Protein AF-A0AAF3F5H0-F1 (afdb_monomer_lite)

InterPro domains:
  IPR039524 GPI ethanolamine phosphate transferase 3 [PTHR23071] (5-249)
  IPR045687 GPI ethanolamine phosphate transferase 2, C-terminal [PF19316] (47-233)

Sequence (257 aa):
MTFKSINRAETASATRLTQAFVSLELFAVYFNWALDLTQHNDDNVKFALLVTSWVVYGIFGLVLLINIFTKASATNETSALGLNLNILHSLIPVLLLLLGDGMAPGVAIFTFLTLRLPTVVHHELLQAADTLLLALGFYFLGHSPTLTAIPWTAAFVGISGAWGWRILPALLILSHLYASTLLVCARLLIQQPVNTSLLIATVAVRALASSAACAILRRHLMVWKIFAPRFIFESIGFLVLLGVVSIFSFLRRRFIV

pLDDT: mean 73.85, std 12.74, range [41.81, 94.06]

Secondary structure (DSSP, 8-state):
--THHHHHHHHHHHHHHHHHHHHHHHHHHHHHHHHHTT-SS-HHHHHHHHHHHHHHHHHHHHHHHHHHHHHHT--SHHHHHHHHHHHHHTTHHHHHHHH-GGGHHHHHHHHHHHHHHHHHS-TTTHHHHHHHHHHHHHHHTT--S-GGGS--S---TT--S--S-THHHHHHHHHHHTHHHHHHHHHHHHS----HHHHHHHHHHHHHHHHHHHHHGGGSTTIIIIIHHHHHHHHHHHHHHHHHHHHHHHHHHHHT-

Radius of gyration: 20.58 Å; chains: 1; bounding box: 54×50×66 Å

Organism: NCBI:txid2138241

Structure (mmCIF, N/CA/C/O backbone):
data_AF-A0AAF3F5H0-F1
#
_entry.id   AF-A0AAF3F5H0-F1
#
loop_
_atom_site.group_PDB
_atom_site.id
_atom_site.type_symbol
_atom_site.label_atom_id
_atom_site.label_alt_id
_atom_site.label_comp_id
_atom_site.label_asym_id
_atom_site.label_entity_id
_atom_site.label_seq_id
_atom_site.pdbx_PDB_ins_code
_atom_site.Cartn_x
_atom_site.Cartn_y
_atom_site.Cartn_z
_atom_site.occupancy
_atom_site.B_iso_or_equiv
_atom_site.auth_seq_id
_atom_site.auth_comp_id
_atom_site.auth_asym_id
_atom_site.auth_atom_id
_atom_site.pdbx_PDB_model_num
ATOM 1 N N . MET A 1 1 ? -28.126 4.612 35.920 1.00 51.56 1 MET A N 1
ATOM 2 C CA . MET A 1 1 ? -27.351 4.934 34.701 1.00 51.56 1 MET A CA 1
ATOM 3 C C . MET A 1 1 ? -25.902 4.620 34.998 1.00 51.56 1 MET A C 1
ATOM 5 O O . MET A 1 1 ? -25.218 5.369 35.672 1.00 51.56 1 MET A O 1
ATOM 9 N N . THR A 1 2 ? -25.527 3.395 34.682 1.00 46.28 2 THR A N 1
ATOM 10 C CA . THR A 1 2 ? -24.472 2.632 35.346 1.00 46.28 2 THR A CA 1
ATOM 11 C C . THR A 1 2 ? -23.283 2.541 34.402 1.00 46.28 2 THR A C 1
ATOM 13 O O . THR A 1 2 ? -23.488 2.099 33.279 1.00 46.28 2 THR A O 1
ATOM 16 N N . PHE A 1 3 ? -22.099 2.987 34.849 1.00 41.81 3 PHE A N 1
ATOM 17 C CA . PHE A 1 3 ? -20.712 2.812 34.347 1.00 41.81 3 PHE A CA 1
ATOM 18 C C . PHE A 1 3 ? -20.493 2.529 32.839 1.00 41.81 3 PHE A C 1
ATOM 20 O O . PHE A 1 3 ? -19.787 3.254 32.146 1.00 41.81 3 PHE A O 1
ATOM 27 N N . LYS A 1 4 ? -21.171 1.521 32.292 1.00 47.62 4 LYS A N 1
ATOM 28 C CA . LYS A 1 4 ? -21.311 1.207 30.866 1.00 47.62 4 LYS A CA 1
ATOM 29 C C . LYS A 1 4 ? -21.782 2.394 30.005 1.00 47.62 4 LYS A C 1
ATOM 31 O O . LYS A 1 4 ? -21.364 2.490 28.857 1.00 47.62 4 LYS A O 1
ATOM 36 N N . SER A 1 5 ? -22.624 3.301 30.522 1.00 49.94 5 SER A N 1
ATOM 37 C CA . SER A 1 5 ? -23.033 4.512 29.780 1.00 49.94 5 SER A CA 1
ATOM 38 C C . SER A 1 5 ? -21.946 5.591 29.734 1.00 49.94 5 SER A C 1
ATOM 40 O O . SER A 1 5 ? -21.866 6.315 28.746 1.00 49.94 5 SER A O 1
ATOM 42 N N . ILE A 1 6 ? -21.102 5.668 30.767 1.00 51.66 6 ILE A N 1
ATOM 43 C CA . ILE A 1 6 ? -19.998 6.634 30.880 1.00 51.66 6 ILE A CA 1
ATOM 44 C C . ILE A 1 6 ? -18.867 6.225 29.926 1.00 51.66 6 ILE A C 1
ATOM 46 O O . ILE A 1 6 ? -18.498 7.009 29.055 1.00 51.66 6 ILE A O 1
ATOM 50 N N . ASN A 1 7 ? -18.468 4.947 29.939 1.00 56.66 7 ASN A N 1
ATOM 51 C CA . ASN A 1 7 ? -17.477 4.407 28.994 1.00 56.66 7 ASN A CA 1
ATOM 52 C C . ASN A 1 7 ? -17.915 4.538 27.522 1.00 56.66 7 ASN A C 1
ATOM 54 O O . ASN A 1 7 ? -17.086 4.678 26.621 1.00 56.66 7 ASN A O 1
ATOM 58 N N . ARG A 1 8 ? -19.227 4.501 27.244 1.00 55.78 8 ARG A N 1
ATOM 59 C CA . ARG A 1 8 ? -19.769 4.671 25.884 1.00 55.78 8 ARG A CA 1
ATOM 60 C C . ARG A 1 8 ? -19.705 6.125 25.407 1.00 55.78 8 ARG A C 1
ATOM 62 O O . ARG A 1 8 ? -19.495 6.364 24.222 1.00 55.78 8 ARG A O 1
ATOM 69 N N . ALA A 1 9 ? -19.890 7.082 26.314 1.00 60.06 9 ALA A N 1
ATOM 70 C CA . ALA A 1 9 ? -19.763 8.503 26.011 1.00 60.06 9 ALA A CA 1
ATOM 71 C C . ALA A 1 9 ? -18.293 8.902 25.797 1.00 60.06 9 ALA A C 1
ATOM 73 O O . ALA A 1 9 ? -18.003 9.626 24.848 1.00 60.06 9 ALA A O 1
ATOM 74 N N . GLU A 1 10 ? -17.373 8.364 26.604 1.00 60.53 10 GLU A N 1
ATOM 75 C CA . GLU A 1 10 ? -15.925 8.595 26.476 1.00 60.53 10 GLU A CA 1
ATOM 76 C C . GLU A 1 10 ? -15.333 7.989 25.197 1.00 60.53 10 GLU A C 1
ATOM 78 O O . GLU A 1 10 ? -14.541 8.620 24.503 1.00 60.53 10 GLU A O 1
ATOM 83 N N . THR A 1 11 ? -15.763 6.787 24.810 1.00 57.91 11 THR A N 1
ATOM 84 C CA . THR A 1 11 ? -15.337 6.189 23.530 1.00 57.91 11 THR A CA 1
ATOM 85 C C . THR A 1 11 ? -15.895 6.948 22.324 1.00 57.91 11 THR A C 1
ATOM 87 O O . THR A 1 11 ? -15.203 7.112 21.315 1.00 57.91 11 THR A O 1
ATOM 90 N N . ALA A 1 12 ? -17.124 7.465 22.415 1.00 60.53 12 ALA A N 1
ATOM 91 C CA . ALA A 1 12 ? -17.719 8.289 21.366 1.00 60.53 12 ALA A CA 1
ATOM 92 C C . ALA A 1 12 ? -17.046 9.668 21.246 1.00 60.53 12 ALA A C 1
ATOM 94 O O . ALA A 1 12 ? -16.836 10.142 20.127 1.00 60.53 12 ALA A O 1
ATOM 95 N N . SER A 1 13 ? -16.680 10.305 22.363 1.00 63.78 13 SER A N 1
ATOM 96 C CA . SER A 1 13 ? -15.947 11.576 22.355 1.00 63.78 13 SER A CA 1
ATOM 97 C C . SER A 1 13 ? -14.518 11.401 21.840 1.00 63.78 13 SER A C 1
ATOM 99 O O . SER A 1 13 ? -14.097 12.187 20.994 1.00 63.78 13 SER A O 1
ATOM 101 N N . ALA A 1 14 ? -13.821 10.331 22.239 1.00 59.16 14 ALA A N 1
ATOM 102 C CA . ALA A 1 14 ? -12.504 9.982 21.710 1.00 59.16 14 ALA A CA 1
ATOM 103 C C . ALA A 1 14 ? -12.551 9.764 20.191 1.00 59.16 14 ALA A C 1
ATOM 105 O O . ALA A 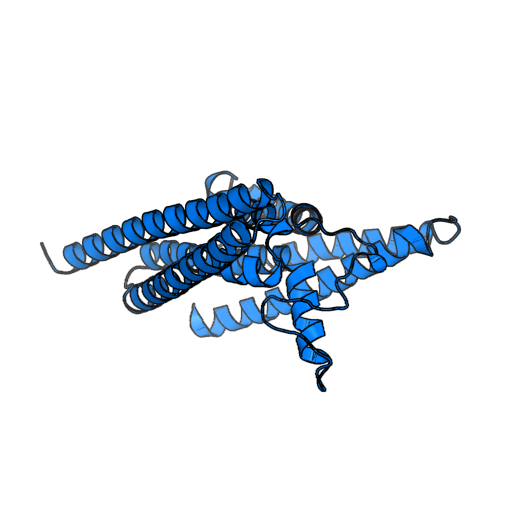1 14 ? -11.754 10.344 19.465 1.00 59.16 14 ALA A O 1
ATOM 106 N N . THR A 1 15 ? -13.553 9.035 19.685 1.00 60.69 15 THR A N 1
ATOM 107 C CA . THR A 1 15 ? -13.724 8.810 18.237 1.00 60.69 15 THR A CA 1
ATOM 108 C C . THR A 1 15 ? -13.936 10.119 17.465 1.00 60.69 15 THR A C 1
ATOM 110 O O . THR A 1 15 ? -13.367 10.298 16.388 1.00 60.69 15 THR A O 1
ATOM 113 N N . ARG A 1 16 ? -14.734 11.052 18.006 1.00 64.31 16 ARG A N 1
ATOM 114 C CA . ARG A 1 16 ? -14.965 12.377 17.398 1.00 64.31 16 ARG A CA 1
ATOM 115 C C . ARG A 1 16 ? -13.711 13.249 17.424 1.00 64.31 16 ARG A C 1
ATOM 117 O O . ARG A 1 16 ? -13.421 13.908 16.431 1.00 64.31 16 ARG A O 1
ATOM 124 N N . LEU A 1 17 ? -12.961 13.227 18.528 1.00 63.31 17 LEU A N 1
ATOM 125 C CA . LEU A 1 17 ? -11.670 13.906 18.637 1.00 63.31 17 LEU A CA 1
ATOM 126 C C . LEU A 1 17 ? -10.693 13.374 17.592 1.00 63.31 17 LEU A C 1
ATOM 128 O O . LEU A 1 17 ? -10.113 14.163 16.854 1.00 63.31 17 LEU A O 1
ATOM 132 N N . THR A 1 18 ? -10.576 12.054 17.447 1.00 59.16 18 THR A N 1
ATOM 133 C CA . THR A 1 18 ? -9.716 11.465 16.421 1.00 59.16 18 THR A CA 1
ATOM 134 C C . THR A 1 18 ? -10.121 11.893 15.013 1.00 59.16 18 THR A C 1
ATOM 136 O O . THR A 1 18 ? -9.262 12.251 14.217 1.00 59.16 18 THR A O 1
ATOM 139 N N . GLN A 1 19 ? -11.419 11.912 14.694 1.00 62.16 19 GLN A N 1
ATOM 140 C CA . GLN A 1 19 ? -11.897 12.385 13.389 1.00 62.16 19 GLN A CA 1
ATOM 141 C C . GLN A 1 19 ? -11.536 13.854 13.130 1.00 62.16 19 GLN A C 1
ATOM 143 O O . GLN A 1 19 ? -11.140 14.196 12.014 1.00 62.16 19 GLN A O 1
ATOM 148 N N . ALA A 1 20 ? -11.638 14.713 14.147 1.00 63.41 20 ALA A N 1
ATOM 149 C CA . ALA A 1 20 ? -11.244 16.114 14.047 1.00 63.41 20 ALA A CA 1
ATOM 150 C C . ALA A 1 20 ? -9.731 16.263 13.815 1.00 63.41 20 ALA A C 1
ATOM 152 O O . ALA A 1 20 ? -9.322 16.998 12.919 1.00 63.41 20 ALA A O 1
ATOM 153 N N . PHE A 1 21 ? -8.905 15.517 14.552 1.00 61.75 21 PHE A N 1
ATOM 154 C CA . PHE A 1 21 ? -7.454 15.541 14.375 1.00 61.75 21 PHE A CA 1
ATOM 155 C C . PHE A 1 21 ? -7.005 14.982 13.020 1.00 61.75 21 PHE A C 1
ATOM 157 O O . PHE A 1 21 ? -6.168 15.594 12.372 1.00 61.75 21 PHE A O 1
ATOM 164 N N . VAL A 1 22 ? -7.607 13.894 12.534 1.00 60.16 22 VAL A N 1
ATOM 165 C CA . VAL A 1 22 ? -7.334 13.365 11.183 1.00 60.16 22 VAL A CA 1
ATOM 166 C C . VAL A 1 22 ? -7.726 14.379 10.103 1.00 60.16 22 VAL A C 1
ATOM 168 O O . VAL A 1 22 ? -7.032 14.530 9.101 1.00 60.16 22 VAL A O 1
ATOM 171 N N . SER A 1 23 ? -8.824 15.114 10.303 1.00 61.03 23 SER A N 1
ATOM 172 C CA . SER A 1 23 ? -9.230 16.186 9.383 1.00 61.03 23 SER A CA 1
ATOM 173 C C . SER A 1 23 ? -8.219 17.340 9.383 1.00 61.03 23 SER A C 1
ATOM 175 O O . SER A 1 23 ? -7.904 17.883 8.326 1.00 61.03 23 SER A O 1
ATOM 177 N N . LEU A 1 24 ? -7.672 17.678 10.555 1.00 63.75 24 LEU A N 1
ATOM 178 C CA . LEU A 1 24 ? -6.615 18.676 10.709 1.00 63.75 24 LEU A CA 1
ATOM 179 C C . LEU A 1 24 ? -5.292 18.219 10.074 1.00 63.75 24 LEU A C 1
ATOM 181 O O . LEU A 1 24 ? -4.623 19.022 9.433 1.00 63.75 24 LEU A O 1
ATOM 185 N N . GLU A 1 25 ? -4.931 16.940 10.201 1.00 62.22 25 GLU A N 1
ATOM 186 C CA . GLU A 1 25 ? -3.758 16.352 9.542 1.00 62.22 25 GLU A CA 1
ATOM 187 C C . GLU A 1 25 ? -3.872 16.436 8.020 1.00 62.22 25 GLU A C 1
ATOM 189 O O . GLU A 1 25 ? -2.953 16.921 7.365 1.00 62.22 25 GLU A O 1
ATOM 194 N N . LEU A 1 26 ? -5.008 16.019 7.449 1.00 60.69 26 LEU A N 1
ATOM 195 C CA . LEU A 1 26 ? -5.249 16.115 6.006 1.00 60.69 26 LEU A CA 1
ATOM 196 C C . LEU A 1 26 ? -5.184 17.565 5.520 1.00 60.69 26 LEU A C 1
ATOM 198 O O . LEU A 1 26 ? -4.596 17.835 4.474 1.00 60.69 26 LEU A O 1
ATOM 202 N N . PHE A 1 27 ? -5.744 18.498 6.294 1.00 65.31 27 PHE A N 1
ATOM 203 C CA . PHE A 1 27 ? -5.637 19.925 6.012 1.00 65.31 27 PHE A CA 1
ATOM 204 C C . PHE A 1 27 ? -4.181 20.401 6.039 1.00 65.31 27 PHE A C 1
ATOM 206 O O . PHE A 1 27 ? -3.756 21.091 5.121 1.00 65.31 27 PHE A O 1
ATOM 213 N N . ALA A 1 28 ? -3.402 20.015 7.049 1.00 63.44 28 ALA A N 1
ATOM 214 C CA . ALA A 1 28 ? -2.017 20.443 7.198 1.00 63.44 28 ALA A CA 1
ATOM 215 C C . ALA A 1 28 ? -1.097 19.846 6.116 1.00 63.44 28 ALA A C 1
ATOM 217 O O . ALA A 1 28 ? -0.239 20.554 5.595 1.00 63.44 28 ALA A O 1
ATOM 218 N N . VAL A 1 29 ? -1.320 18.590 5.709 1.00 64.38 29 VAL A N 1
ATOM 219 C CA . VAL A 1 29 ? -0.647 17.964 4.555 1.00 64.38 29 VAL A CA 1
ATOM 220 C C . VAL A 1 29 ? -0.996 18.702 3.262 1.00 64.38 29 VAL A C 1
ATOM 222 O O . VAL A 1 29 ? -0.107 19.030 2.482 1.00 64.38 29 VAL A O 1
ATOM 225 N N . TYR A 1 30 ? -2.278 19.006 3.042 1.00 61.66 30 TYR A N 1
ATOM 226 C CA . TYR A 1 30 ? -2.720 19.738 1.855 1.00 61.66 30 TYR A CA 1
ATOM 227 C C . TYR A 1 30 ? -2.189 21.176 1.829 1.00 61.66 30 TYR A C 1
ATOM 229 O O . TYR A 1 30 ? -1.812 21.675 0.775 1.00 61.66 30 TYR A O 1
ATOM 237 N N . PHE A 1 31 ? -2.124 21.833 2.986 1.00 66.31 31 PHE A N 1
ATOM 238 C CA . PHE A 1 31 ? -1.572 23.175 3.135 1.00 66.31 31 PHE A CA 1
ATOM 239 C C . PHE A 1 31 ? -0.065 23.203 2.859 1.00 66.31 31 PHE A C 1
ATOM 241 O O . PHE A 1 31 ? 0.401 24.071 2.129 1.00 66.31 31 PHE A O 1
ATOM 248 N N . ASN A 1 32 ? 0.684 22.228 3.382 1.00 65.25 32 ASN A N 1
ATOM 249 C CA . ASN A 1 32 ? 2.112 22.066 3.106 1.00 65.25 32 ASN A CA 1
ATOM 250 C C . ASN A 1 32 ? 2.363 21.839 1.604 1.00 65.25 32 ASN A C 1
ATOM 252 O O . ASN A 1 32 ? 3.145 22.553 0.985 1.00 65.25 32 ASN A O 1
ATOM 256 N N . TRP A 1 33 ? 1.584 20.950 0.983 1.00 66.19 33 TRP A N 1
ATOM 257 C CA . TRP A 1 33 ? 1.625 20.735 -0.463 1.00 66.19 33 TRP A CA 1
ATOM 258 C C . TRP A 1 33 ? 1.262 21.993 -1.275 1.00 66.19 33 TRP A C 1
ATOM 260 O O . TRP A 1 33 ? 1.922 22.312 -2.261 1.00 66.19 33 TRP A O 1
ATOM 270 N N . ALA A 1 34 ? 0.242 22.749 -0.860 1.00 63.50 34 ALA A N 1
ATOM 271 C CA . ALA A 1 34 ? -0.140 23.998 -1.518 1.00 63.50 34 ALA A CA 1
ATOM 272 C C . ALA A 1 34 ? 0.960 25.068 -1.421 1.00 63.50 34 ALA A C 1
ATOM 274 O O . ALA A 1 34 ? 1.151 25.825 -2.370 1.00 63.50 34 ALA A O 1
ATOM 275 N N . LEU A 1 35 ? 1.702 25.115 -0.309 1.00 64.81 35 LEU A N 1
ATOM 276 C CA . LEU A 1 35 ? 2.878 25.975 -0.168 1.00 64.81 35 LEU A CA 1
ATOM 277 C C . LEU A 1 35 ? 4.008 25.545 -1.114 1.00 64.81 35 LEU A C 1
ATOM 279 O O . LEU A 1 35 ? 4.632 26.406 -1.733 1.00 64.81 35 LEU A O 1
ATOM 283 N N . ASP A 1 36 ? 4.224 24.242 -1.298 1.00 64.12 36 ASP A N 1
ATOM 284 C CA . ASP A 1 36 ? 5.239 23.718 -2.221 1.00 64.12 36 ASP A CA 1
ATOM 285 C C . ASP A 1 36 ? 4.953 24.092 -3.691 1.00 64.12 36 ASP A C 1
ATOM 287 O O . ASP A 1 36 ? 5.857 24.432 -4.453 1.00 64.12 36 ASP A O 1
ATOM 291 N N . LEU A 1 37 ? 3.676 24.168 -4.085 1.00 61.62 37 LEU A N 1
ATOM 292 C CA . LEU A 1 37 ? 3.272 24.643 -5.418 1.00 61.62 37 LEU A CA 1
ATOM 293 C C . LEU A 1 37 ? 3.573 26.128 -5.675 1.00 61.62 37 LEU A C 1
ATOM 295 O O . LEU A 1 37 ? 3.614 26.551 -6.831 1.00 61.62 37 LEU A O 1
ATOM 299 N N . THR A 1 38 ? 3.772 26.929 -4.627 1.00 61.16 38 THR A N 1
ATOM 300 C CA . THR A 1 38 ? 4.050 28.370 -4.757 1.00 61.16 38 THR A CA 1
ATOM 301 C C . THR A 1 38 ? 5.537 28.695 -4.915 1.00 61.16 38 THR A C 1
ATOM 303 O O . THR A 1 38 ? 5.908 29.868 -4.887 1.00 61.16 38 THR A O 1
ATOM 306 N N . GLN A 1 39 ? 6.397 27.686 -5.117 1.00 57.03 39 GLN A N 1
ATOM 307 C CA . GLN A 1 39 ? 7.844 27.872 -5.212 1.00 57.03 39 GLN A CA 1
ATOM 308 C C . GLN A 1 39 ? 8.273 28.865 -6.315 1.00 57.03 39 GLN A C 1
ATOM 310 O O . GLN A 1 39 ? 8.371 28.564 -7.507 1.00 57.03 39 GLN A O 1
ATOM 315 N N . HIS A 1 40 ? 8.673 30.050 -5.862 1.00 52.53 40 HIS A N 1
ATOM 316 C CA . HIS A 1 40 ? 9.897 30.710 -6.305 1.00 52.53 40 HIS A CA 1
ATOM 317 C C . HIS A 1 40 ? 10.960 30.528 -5.215 1.00 52.53 40 HIS A C 1
ATOM 319 O O . HIS A 1 40 ? 10.609 30.274 -4.070 1.00 52.53 40 HIS A O 1
ATOM 325 N N . ASN A 1 41 ? 12.242 30.588 -5.588 1.00 61.91 41 ASN A N 1
ATOM 326 C CA . ASN A 1 41 ? 13.443 30.215 -4.815 1.00 61.91 41 ASN A CA 1
ATOM 327 C C . ASN A 1 41 ? 13.698 31.051 -3.528 1.00 61.91 41 ASN A C 1
ATOM 329 O O . ASN A 1 41 ? 14.813 31.509 -3.299 1.00 61.91 41 ASN A O 1
ATOM 333 N N . ASP A 1 42 ? 12.673 31.278 -2.711 1.00 74.38 42 ASP A N 1
ATOM 334 C CA . ASP A 1 42 ? 12.683 32.086 -1.498 1.00 74.38 42 ASP A CA 1
ATOM 335 C C . ASP A 1 42 ? 12.961 31.198 -0.278 1.00 74.38 42 ASP A C 1
ATOM 337 O O . ASP A 1 42 ? 12.242 30.236 0.016 1.00 74.38 42 ASP A O 1
ATOM 341 N N . ASP A 1 43 ? 14.031 31.512 0.444 1.00 76.00 43 ASP A N 1
ATOM 342 C CA . ASP A 1 43 ? 14.472 30.747 1.607 1.00 76.00 43 ASP A CA 1
ATOM 343 C C . ASP A 1 43 ? 13.480 30.836 2.781 1.00 76.00 43 ASP A C 1
ATOM 345 O O . ASP A 1 43 ? 13.407 29.912 3.596 1.00 76.00 43 ASP A O 1
ATOM 349 N N . ASN A 1 44 ? 12.636 31.874 2.824 1.00 73.31 44 ASN A N 1
ATOM 350 C CA . ASN A 1 44 ? 11.556 31.978 3.809 1.00 73.31 44 ASN A CA 1
ATOM 351 C C . ASN A 1 44 ? 10.472 30.916 3.579 1.00 73.31 44 ASN A C 1
ATOM 353 O O . ASN A 1 44 ? 9.935 30.359 4.539 1.00 73.31 44 ASN A O 1
ATOM 357 N N . VAL A 1 45 ? 10.184 30.590 2.314 1.00 67.06 45 VAL A N 1
ATOM 358 C CA . VAL A 1 45 ? 9.218 29.545 1.944 1.00 67.06 45 VAL A CA 1
ATOM 359 C C . VAL A 1 45 ? 9.775 28.168 2.305 1.00 67.06 45 VAL A C 1
ATOM 361 O O . VAL A 1 45 ? 9.058 27.354 2.881 1.00 67.06 45 VAL A O 1
ATOM 364 N N . LYS A 1 46 ? 11.076 27.930 2.083 1.00 65.56 46 LYS A N 1
ATOM 365 C CA . LYS A 1 46 ? 11.753 26.685 2.499 1.00 65.56 46 LYS A CA 1
ATOM 366 C C . LYS A 1 46 ? 11.730 26.493 4.018 1.00 65.56 46 LYS A C 1
ATOM 368 O O . LYS A 1 46 ? 11.469 25.390 4.495 1.00 65.56 46 LYS A O 1
ATOM 373 N N . PHE A 1 47 ? 11.971 27.557 4.789 1.00 70.19 47 PHE A N 1
ATOM 374 C CA . PHE A 1 47 ? 11.880 27.508 6.250 1.00 70.19 47 PHE A CA 1
ATOM 375 C C . PHE A 1 47 ? 10.441 27.247 6.723 1.00 70.19 47 PHE A C 1
ATOM 377 O O . PHE A 1 47 ? 10.221 26.392 7.581 1.00 70.19 47 PHE A O 1
ATOM 384 N N . ALA A 1 48 ? 9.448 27.911 6.124 1.00 66.44 48 ALA A N 1
ATOM 385 C CA . ALA A 1 48 ? 8.036 27.675 6.423 1.00 66.44 48 ALA A CA 1
ATOM 386 C C . ALA A 1 48 ? 7.596 26.234 6.090 1.00 66.44 48 ALA A C 1
ATOM 388 O O . ALA A 1 48 ? 6.876 25.618 6.877 1.00 66.44 48 ALA A O 1
ATOM 389 N N . LEU A 1 49 ? 8.072 25.663 4.979 1.00 64.12 49 LEU A N 1
ATOM 390 C CA . LEU A 1 49 ? 7.853 24.260 4.601 1.00 64.12 49 LEU A CA 1
ATOM 391 C C . LEU A 1 49 ? 8.461 23.288 5.624 1.00 64.12 49 LEU A C 1
ATOM 393 O O . LEU A 1 49 ? 7.803 22.344 6.054 1.00 64.12 49 LEU A O 1
ATOM 397 N N . LEU A 1 50 ? 9.684 23.546 6.097 1.00 64.75 50 LEU A N 1
ATOM 398 C CA . LEU A 1 50 ? 10.320 22.719 7.127 1.00 64.75 50 LEU A CA 1
ATOM 399 C C . LEU A 1 50 ? 9.506 22.714 8.435 1.00 64.75 50 LEU A C 1
ATOM 401 O O . LEU A 1 50 ? 9.236 21.657 9.009 1.00 64.75 50 LEU A O 1
ATOM 405 N N . VAL A 1 51 ? 9.091 23.899 8.890 1.00 66.94 51 VAL A N 1
ATOM 406 C CA . VAL A 1 51 ? 8.328 24.084 10.133 1.00 66.94 51 VAL A CA 1
ATOM 407 C C . VAL A 1 51 ? 6.937 23.458 10.025 1.00 66.94 51 VAL A C 1
ATOM 409 O O . VAL A 1 51 ? 6.504 22.760 10.941 1.00 66.94 51 VAL A O 1
ATOM 412 N N . THR A 1 52 ? 6.241 23.660 8.904 1.00 64.44 52 THR A N 1
ATOM 413 C CA . THR A 1 52 ? 4.923 23.048 8.669 1.00 64.44 52 THR A CA 1
ATOM 414 C C . THR A 1 52 ? 5.016 21.527 8.619 1.00 64.44 52 THR A C 1
ATOM 416 O O . THR A 1 52 ? 4.193 20.862 9.245 1.00 64.44 52 THR A O 1
ATOM 419 N N . SER A 1 53 ? 6.050 20.963 7.990 1.00 60.16 53 SER A N 1
ATOM 420 C CA . SER A 1 53 ? 6.318 19.521 8.022 1.00 60.16 53 SER A CA 1
ATOM 421 C C . SER A 1 53 ? 6.494 19.011 9.455 1.00 60.16 53 SER A C 1
ATOM 423 O O . SER A 1 53 ? 5.852 18.040 9.845 1.00 60.16 53 SER A O 1
ATOM 425 N N . TRP A 1 54 ? 7.283 19.691 10.293 1.00 62.84 54 TRP A N 1
ATOM 426 C CA . TRP A 1 54 ? 7.471 19.299 11.698 1.00 62.84 54 TRP A CA 1
ATOM 427 C C . TRP A 1 54 ? 6.186 19.359 12.525 1.00 62.84 54 TRP A C 1
ATOM 429 O O . TRP A 1 54 ? 5.944 18.466 13.336 1.00 62.84 54 TRP A O 1
ATOM 439 N N . VAL A 1 55 ? 5.339 20.366 12.306 1.00 67.38 55 VAL A N 1
ATOM 440 C CA . VAL A 1 55 ? 4.028 20.466 12.965 1.00 67.38 55 VAL A CA 1
ATOM 441 C C . VAL A 1 55 ? 3.116 19.314 12.540 1.00 67.38 55 VAL A C 1
ATOM 443 O O . VAL A 1 55 ? 2.497 18.687 13.400 1.00 67.38 55 VAL A O 1
ATOM 446 N N . VAL A 1 56 ? 3.084 18.978 11.246 1.00 66.00 56 VAL A N 1
ATOM 447 C CA . VAL A 1 56 ? 2.353 17.808 10.727 1.00 66.00 56 VAL A CA 1
ATOM 448 C C . VAL A 1 56 ? 2.846 16.525 11.405 1.00 66.00 56 VAL A C 1
ATOM 450 O O . VAL A 1 56 ? 2.034 15.742 11.897 1.00 66.00 56 VAL A O 1
ATOM 453 N N . TYR A 1 57 ? 4.165 16.332 11.513 1.00 63.34 57 TYR A N 1
ATOM 454 C CA . TYR A 1 57 ? 4.758 15.163 12.175 1.00 63.34 57 TYR A CA 1
ATOM 455 C C . TYR A 1 57 ? 4.471 15.107 13.685 1.00 63.34 57 TYR A C 1
ATOM 457 O O . TYR A 1 57 ? 4.255 14.026 14.236 1.00 63.34 57 TYR A O 1
ATOM 465 N N . GLY A 1 58 ? 4.445 16.255 14.365 1.00 65.81 58 GLY A N 1
ATOM 466 C CA . GLY A 1 58 ? 4.133 16.343 15.792 1.00 65.81 58 GLY A CA 1
ATOM 467 C C . GLY A 1 58 ? 2.670 16.014 16.098 1.00 65.81 58 GLY A C 1
ATOM 468 O O . GLY A 1 58 ? 2.392 15.221 16.999 1.00 65.81 58 GLY A O 1
ATOM 469 N N . ILE A 1 59 ? 1.740 16.571 15.312 1.00 67.19 59 ILE A N 1
ATOM 470 C CA . ILE A 1 59 ? 0.304 16.263 15.413 1.00 67.19 59 ILE A CA 1
ATOM 471 C C . ILE A 1 59 ? 0.082 14.770 15.158 1.00 67.19 59 ILE A C 1
ATOM 473 O O . ILE A 1 59 ? -0.599 14.112 15.942 1.00 67.19 59 ILE A O 1
ATOM 477 N N . PHE A 1 60 ? 0.754 14.216 14.149 1.00 66.31 60 PHE A N 1
ATOM 478 C CA . PHE A 1 60 ? 0.697 12.798 13.825 1.00 66.31 60 PHE A CA 1
ATOM 479 C C . PHE A 1 60 ? 1.072 11.875 14.993 1.00 66.31 60 PHE A C 1
ATOM 481 O O . PHE A 1 60 ? 0.312 10.974 15.359 1.00 66.31 60 PHE A O 1
ATOM 488 N N . GLY A 1 61 ? 2.252 12.087 15.587 1.00 63.22 61 GLY A N 1
ATOM 489 C CA . GLY A 1 61 ? 2.725 11.249 16.691 1.00 63.22 61 GLY A CA 1
ATOM 490 C C . GLY A 1 61 ? 1.761 11.273 17.880 1.00 63.22 61 GLY A C 1
ATOM 491 O O . GLY A 1 61 ? 1.509 10.242 18.507 1.00 63.22 61 GLY A O 1
ATOM 492 N N . LEU A 1 62 ? 1.161 12.436 18.141 1.00 68.44 62 LEU A N 1
ATOM 493 C CA . LEU A 1 62 ? 0.169 12.625 19.193 1.00 68.44 62 LEU A CA 1
ATOM 494 C C . LEU A 1 62 ? -1.142 11.876 18.895 1.00 68.44 62 LEU A C 1
ATOM 496 O O . LEU A 1 62 ? -1.659 11.186 19.772 1.00 68.44 62 LEU A O 1
ATOM 500 N N . VAL A 1 63 ? -1.650 11.935 17.661 1.00 67.44 63 VAL A N 1
ATOM 501 C CA . VAL A 1 63 ? -2.865 11.214 17.238 1.00 67.44 63 VAL A CA 1
ATOM 502 C C . VAL A 1 63 ? -2.673 9.702 17.293 1.00 67.44 63 VAL A C 1
ATOM 504 O O . VAL A 1 63 ? -3.547 8.987 17.792 1.00 67.44 63 VAL A O 1
ATOM 507 N N . LEU A 1 64 ? -1.520 9.202 16.842 1.00 66.75 64 LEU A N 1
ATOM 508 C CA . LEU A 1 64 ? -1.184 7.782 16.921 1.00 66.75 64 LEU A CA 1
ATOM 509 C C . LEU A 1 64 ? -1.155 7.299 18.379 1.00 66.75 64 LEU A C 1
ATOM 511 O O . LEU A 1 64 ? -1.752 6.268 18.694 1.00 66.75 64 LEU A O 1
ATOM 515 N N . LEU A 1 65 ? -0.520 8.058 19.279 1.00 66.50 65 LEU A N 1
ATOM 516 C CA . LEU A 1 65 ? -0.496 7.741 20.708 1.00 66.50 65 LEU A CA 1
ATOM 517 C C . LEU A 1 65 ? -1.906 7.723 21.303 1.00 66.50 65 LEU A C 1
ATOM 519 O O . LEU A 1 65 ? -2.275 6.739 21.944 1.00 66.50 65 LEU A O 1
ATOM 523 N N . ILE A 1 66 ? -2.721 8.751 21.040 1.00 68.19 66 ILE A N 1
ATOM 524 C CA . ILE A 1 66 ? -4.118 8.814 21.501 1.00 68.19 66 ILE A CA 1
ATOM 525 C C . ILE A 1 66 ? -4.898 7.582 21.031 1.00 68.19 66 ILE A C 1
ATOM 527 O O . ILE A 1 66 ? -5.623 6.976 21.822 1.00 68.19 66 ILE A O 1
ATOM 531 N N . ASN A 1 67 ? -4.724 7.160 19.777 1.00 66.38 67 ASN A N 1
ATOM 532 C CA . ASN A 1 67 ? -5.397 5.980 19.242 1.00 66.38 67 ASN A CA 1
ATOM 533 C C . ASN A 1 67 ? -4.936 4.673 19.903 1.00 66.38 67 ASN A C 1
ATOM 535 O O . ASN A 1 67 ? -5.769 3.817 20.202 1.00 66.38 67 ASN A O 1
ATOM 539 N N . ILE A 1 68 ? -3.638 4.517 20.176 1.00 66.81 68 ILE A N 1
ATOM 540 C CA . ILE A 1 68 ? -3.097 3.344 20.880 1.00 66.81 68 ILE A CA 1
ATOM 541 C C . ILE A 1 68 ? -3.646 3.276 22.312 1.00 66.81 68 ILE A C 1
ATOM 543 O O . ILE A 1 68 ? -4.142 2.226 22.728 1.00 66.81 68 ILE A O 1
ATOM 547 N N . PHE A 1 69 ? -3.627 4.393 23.046 1.00 67.19 69 PHE A N 1
ATOM 548 C CA . PHE A 1 69 ? -4.161 4.465 24.410 1.00 67.19 69 PHE A CA 1
ATOM 549 C C . PHE A 1 69 ? -5.668 4.211 24.453 1.00 67.19 69 PHE A C 1
ATOM 551 O O . PHE A 1 69 ? -6.142 3.413 25.259 1.00 67.19 69 PHE A O 1
ATOM 558 N N . THR A 1 70 ? -6.427 4.813 23.537 1.00 65.44 70 THR A N 1
ATOM 559 C CA . THR A 1 70 ? -7.878 4.588 23.442 1.00 65.44 70 THR A CA 1
ATOM 560 C C . THR A 1 70 ? -8.189 3.119 23.128 1.00 65.44 70 THR A C 1
ATOM 562 O O . THR A 1 70 ? -9.228 2.611 23.543 1.00 65.44 70 THR A O 1
ATOM 565 N N . LYS A 1 71 ? -7.279 2.404 22.444 1.00 65.94 71 LYS A N 1
ATOM 566 C CA . LYS A 1 71 ? -7.465 0.995 22.063 1.00 65.94 71 LYS A CA 1
ATOM 567 C C . LYS A 1 71 ? -7.226 0.079 23.235 1.00 65.94 71 LYS A C 1
ATOM 569 O O . LYS A 1 71 ? -8.009 -0.840 23.440 1.00 65.94 71 LYS A O 1
ATOM 574 N N . ALA A 1 72 ? -6.183 0.365 24.006 1.00 68.00 72 ALA A N 1
ATOM 575 C CA . ALA A 1 72 ? -5.919 -0.325 25.259 1.00 68.00 72 ALA A CA 1
ATOM 576 C C . ALA A 1 72 ? -7.105 -0.203 26.236 1.00 68.00 72 ALA A C 1
ATOM 578 O O . ALA A 1 72 ? -7.381 -1.139 26.979 1.00 68.00 72 ALA A O 1
ATOM 579 N N . SER A 1 73 ? -7.842 0.911 26.182 1.00 63.59 73 SER A N 1
ATOM 580 C CA . SER A 1 73 ? -9.016 1.173 27.025 1.00 63.59 73 SER A CA 1
ATOM 581 C C . SER A 1 73 ? -10.359 0.725 26.421 1.00 63.59 73 SER A C 1
ATOM 583 O O . SER A 1 73 ? -11.397 0.823 27.082 1.00 63.59 73 SER A O 1
ATOM 585 N N . ALA A 1 74 ? -10.391 0.250 25.171 1.00 62.75 74 ALA A N 1
ATOM 586 C CA . ALA A 1 74 ? -11.635 -0.106 24.492 1.00 62.75 74 ALA A CA 1
ATOM 587 C C . ALA A 1 74 ? -12.172 -1.463 24.980 1.00 62.75 74 ALA A C 1
ATOM 589 O O . ALA A 1 74 ? -11.523 -2.493 24.842 1.00 62.75 74 ALA A O 1
ATOM 590 N N . THR A 1 75 ? -13.401 -1.469 25.504 1.00 57.81 75 THR A N 1
ATOM 591 C CA . THR A 1 75 ? -14.060 -2.673 26.054 1.00 57.81 75 THR A CA 1
ATOM 592 C C . THR A 1 75 ? -15.095 -3.305 25.117 1.00 57.81 75 THR A C 1
ATOM 594 O O . THR A 1 75 ? -15.478 -4.453 25.318 1.00 57.81 75 THR A O 1
ATOM 597 N N . ASN A 1 76 ? -15.552 -2.580 24.089 1.00 62.72 76 ASN A N 1
ATOM 598 C CA . ASN A 1 76 ? -16.557 -3.042 23.125 1.00 62.72 76 ASN A CA 1
ATOM 599 C C . ASN A 1 76 ? -15.929 -3.313 21.745 1.00 62.72 76 ASN A C 1
ATOM 601 O O . ASN A 1 76 ? -15.153 -2.495 21.240 1.00 62.72 76 ASN A O 1
ATOM 605 N N . GLU A 1 77 ? -16.352 -4.388 21.073 1.00 60.00 77 GLU A N 1
ATOM 606 C CA . GLU A 1 77 ? -15.868 -4.751 19.727 1.00 60.00 77 GLU A CA 1
ATOM 607 C C . GLU A 1 77 ? -16.140 -3.667 18.674 1.00 60.00 77 GLU A C 1
ATOM 609 O O . GLU A 1 77 ? -15.272 -3.347 17.864 1.00 60.00 77 GLU A O 1
ATOM 614 N N . THR A 1 78 ? -17.316 -3.031 18.706 1.00 56.44 78 THR A N 1
ATOM 615 C CA . THR A 1 78 ? -17.673 -1.986 17.731 1.00 56.44 78 THR A CA 1
ATOM 616 C C . THR A 1 78 ? -16.809 -0.731 17.880 1.00 56.44 78 THR A C 1
ATOM 618 O O . THR A 1 78 ? -16.464 -0.095 16.886 1.00 56.44 78 THR A O 1
ATOM 621 N N . SER A 1 79 ? -16.425 -0.380 19.113 1.00 60.16 79 SER A N 1
ATOM 622 C CA . SER A 1 79 ? -15.474 0.708 19.377 1.00 60.16 79 SER A CA 1
ATOM 623 C C . SER A 1 79 ? -14.045 0.321 18.998 1.00 60.16 79 SER A C 1
ATOM 625 O O . SER A 1 79 ? -13.314 1.155 18.475 1.00 60.16 79 SER A O 1
ATOM 627 N N . ALA A 1 80 ? -13.662 -0.946 19.188 1.00 59.75 80 ALA A N 1
ATOM 628 C CA . ALA A 1 80 ? -12.350 -1.444 18.792 1.00 59.75 80 ALA A CA 1
ATOM 629 C C . ALA A 1 80 ? -12.169 -1.423 17.263 1.00 59.75 80 ALA A C 1
ATOM 631 O O . ALA A 1 80 ? -11.114 -1.023 16.775 1.00 59.75 80 ALA A O 1
ATOM 632 N N . LEU A 1 81 ? -13.209 -1.775 16.496 1.00 59.47 81 LEU A N 1
ATOM 633 C CA . LEU A 1 81 ? -13.197 -1.702 15.032 1.00 59.47 81 LEU A CA 1
ATOM 634 C C . LEU A 1 81 ? -13.032 -0.260 14.527 1.00 59.47 81 LEU A C 1
ATOM 636 O O . LEU A 1 81 ? -12.152 0.005 13.709 1.00 59.47 81 LEU A O 1
ATOM 640 N N . GLY A 1 82 ? -13.846 0.677 15.028 1.00 61.88 82 GLY A N 1
ATOM 641 C CA . GLY A 1 82 ? -13.757 2.093 14.650 1.00 61.88 82 GLY A CA 1
ATOM 642 C C . GLY A 1 82 ? -12.385 2.696 14.959 1.00 61.88 82 GLY A C 1
ATOM 643 O O . GLY A 1 82 ? -11.837 3.466 14.175 1.00 61.88 82 GLY A O 1
ATOM 644 N N . LEU A 1 83 ? -11.781 2.272 16.064 1.00 63.41 83 LEU A N 1
ATOM 645 C CA . LEU A 1 83 ? -10.473 2.744 16.473 1.00 63.41 83 LEU A CA 1
ATOM 646 C C . LEU A 1 83 ? -9.317 2.112 15.689 1.00 63.41 83 LEU A C 1
ATOM 648 O O . LEU A 1 83 ? -8.341 2.786 15.379 1.00 63.41 83 LEU A O 1
ATOM 652 N N . ASN A 1 84 ? -9.431 0.845 15.301 1.00 65.00 84 ASN A N 1
ATOM 653 C CA . ASN A 1 84 ? -8.474 0.226 14.390 1.00 65.00 84 ASN A CA 1
ATOM 654 C C . ASN A 1 84 ? -8.420 0.969 13.041 1.00 65.00 84 ASN A C 1
ATOM 656 O O . ASN A 1 84 ? -7.340 1.161 12.489 1.00 65.00 84 ASN A O 1
ATOM 660 N N . LEU A 1 85 ? -9.567 1.435 12.535 1.00 63.97 85 LEU A N 1
ATOM 661 C CA . LEU A 1 85 ? -9.627 2.247 11.313 1.00 63.97 85 LEU A CA 1
ATOM 662 C C . LEU A 1 85 ? -8.955 3.603 11.483 1.00 63.97 85 LEU A C 1
ATOM 664 O O . LEU A 1 85 ? -8.281 4.072 10.570 1.00 63.97 85 LEU A O 1
ATOM 668 N N . ASN A 1 86 ? -9.093 4.197 12.663 1.00 64.62 86 ASN A N 1
ATOM 669 C CA . ASN A 1 86 ? -8.389 5.420 13.009 1.00 64.62 86 ASN A CA 1
ATOM 670 C C . ASN A 1 86 ? -6.871 5.214 13.108 1.00 64.62 86 ASN A C 1
ATOM 672 O O . ASN A 1 86 ? -6.128 6.071 12.645 1.00 64.62 86 ASN A O 1
ATOM 676 N N . ILE A 1 87 ? -6.409 4.073 13.638 1.00 68.06 87 ILE A N 1
ATOM 677 C CA . ILE A 1 87 ? -4.982 3.708 13.652 1.00 68.06 87 ILE A CA 1
ATOM 678 C C . ILE A 1 87 ? -4.445 3.567 12.224 1.00 68.06 87 ILE A C 1
ATOM 680 O O . ILE A 1 87 ? -3.341 4.017 11.938 1.00 68.06 87 ILE A O 1
ATOM 684 N N . LEU A 1 88 ? -5.221 2.969 11.313 1.00 65.06 88 LEU A N 1
ATOM 685 C CA . LEU A 1 88 ? -4.833 2.863 9.906 1.00 65.06 88 LEU A CA 1
ATOM 686 C C . LEU A 1 88 ? -4.778 4.238 9.222 1.00 65.06 88 LEU A C 1
ATOM 688 O O . LEU A 1 88 ? -3.850 4.518 8.467 1.00 65.06 88 LEU A O 1
ATOM 692 N N . HIS A 1 89 ? -5.754 5.106 9.509 1.00 64.75 89 HIS A N 1
ATOM 693 C CA . HIS A 1 89 ? -5.741 6.505 9.076 1.00 64.75 89 HIS A CA 1
ATOM 694 C C . HIS A 1 89 ? -4.493 7.231 9.606 1.00 64.75 89 HIS A C 1
ATOM 696 O O . HIS A 1 89 ? -3.817 7.918 8.848 1.00 64.75 89 HIS A O 1
ATOM 702 N N . SER A 1 90 ? -4.101 6.986 10.858 1.00 64.38 90 SER A N 1
ATOM 703 C CA . SER A 1 90 ? -2.832 7.451 11.425 1.00 64.38 90 SER A CA 1
ATOM 704 C C . SER A 1 90 ? -1.629 6.596 10.992 1.00 64.38 90 SER A C 1
ATOM 706 O O . SER A 1 90 ? -0.701 6.400 11.766 1.00 64.38 90 SER A O 1
ATOM 708 N N . LEU A 1 91 ? -1.601 6.053 9.776 1.00 67.31 91 LEU A N 1
ATOM 709 C CA . LEU A 1 91 ? -0.363 5.608 9.117 1.00 67.31 91 LEU A CA 1
ATOM 710 C C . LEU A 1 91 ? -0.059 6.439 7.861 1.00 67.31 91 LEU A C 1
ATOM 712 O O . LEU A 1 91 ? 1.032 6.322 7.301 1.00 67.31 91 LEU A O 1
ATOM 716 N N . ILE A 1 92 ? -0.986 7.317 7.452 1.00 65.06 92 ILE A N 1
ATOM 717 C CA . ILE A 1 92 ? -0.858 8.204 6.286 1.00 65.06 92 ILE A CA 1
ATOM 718 C C . ILE A 1 92 ? 0.438 9.041 6.348 1.00 65.06 92 ILE A C 1
ATOM 720 O O . ILE A 1 92 ? 1.160 9.060 5.353 1.00 65.06 92 ILE A O 1
ATOM 724 N N . PRO A 1 93 ? 0.825 9.644 7.490 1.00 57.69 93 PRO A N 1
ATOM 725 C CA . PRO A 1 93 ? 2.059 10.434 7.599 1.00 57.69 93 PRO A CA 1
ATOM 726 C C . PRO A 1 93 ? 3.358 9.628 7.540 1.00 57.69 93 PRO A C 1
ATOM 728 O O . PRO A 1 93 ? 4.359 10.137 7.051 1.00 57.69 93 PRO A O 1
ATOM 731 N N . VAL A 1 94 ? 3.355 8.359 7.966 1.00 63.66 94 VAL A N 1
ATOM 732 C CA . VAL A 1 94 ? 4.520 7.463 7.804 1.00 63.66 94 VAL A CA 1
ATOM 733 C C . VAL A 1 94 ? 4.712 7.107 6.334 1.00 63.66 94 VAL A C 1
ATOM 735 O O . VAL A 1 94 ? 5.836 7.070 5.842 1.00 63.66 94 VAL A O 1
ATOM 738 N N . LEU A 1 95 ? 3.611 6.878 5.617 1.00 63.88 95 LEU A N 1
ATOM 739 C CA . LEU A 1 95 ? 3.649 6.633 4.179 1.00 63.88 95 LEU A CA 1
ATOM 740 C C . LEU A 1 95 ? 4.018 7.893 3.397 1.00 63.88 95 LEU A C 1
ATOM 742 O O . LEU A 1 95 ? 4.752 7.777 2.428 1.00 63.88 95 LEU A O 1
ATOM 746 N N . LEU A 1 96 ? 3.597 9.079 3.845 1.00 61.78 96 LEU A N 1
ATOM 747 C CA . LEU A 1 96 ? 4.065 10.370 3.324 1.00 61.78 96 LEU A CA 1
ATOM 748 C C . LEU A 1 96 ? 5.579 10.535 3.500 1.00 61.78 96 LEU A C 1
ATOM 750 O O . LEU A 1 96 ? 6.266 10.887 2.549 1.00 61.78 96 LEU A O 1
ATOM 754 N N . LEU A 1 97 ? 6.112 10.185 4.674 1.00 59.69 97 LEU A N 1
ATOM 755 C CA . LEU A 1 97 ? 7.555 10.166 4.955 1.00 59.69 97 LEU A CA 1
ATOM 756 C C . LEU A 1 97 ? 8.321 9.211 4.029 1.00 59.69 97 LEU A C 1
ATOM 758 O O . LEU A 1 97 ? 9.461 9.474 3.644 1.00 59.69 97 LEU A O 1
ATOM 762 N N . LEU A 1 98 ? 7.687 8.092 3.679 1.00 61.72 98 LEU A N 1
ATOM 763 C CA . LEU A 1 98 ? 8.260 7.070 2.814 1.00 61.72 98 LEU A CA 1
ATOM 764 C C . LEU A 1 98 ? 8.133 7.412 1.317 1.00 61.72 98 LEU A C 1
ATOM 766 O O . LEU A 1 98 ? 8.987 7.005 0.530 1.00 61.72 98 LEU A O 1
ATOM 770 N N . LEU A 1 99 ? 7.072 8.113 0.903 1.00 65.56 99 LEU A N 1
ATOM 771 C CA . LEU A 1 99 ? 6.778 8.425 -0.502 1.00 65.56 99 LEU A CA 1
ATOM 772 C C . LEU A 1 99 ? 7.245 9.816 -0.950 1.00 65.56 99 LEU A C 1
ATOM 774 O O . LEU A 1 99 ? 7.462 10.016 -2.144 1.00 65.56 99 LEU A O 1
ATOM 778 N N . GLY A 1 100 ? 7.472 10.731 -0.010 1.00 64.19 100 GLY A N 1
ATOM 779 C CA . GLY A 1 100 ? 7.867 12.108 -0.279 1.00 64.19 100 GLY A CA 1
ATOM 780 C C . GLY A 1 100 ? 6.700 13.011 -0.689 1.00 64.19 100 GLY A C 1
ATOM 781 O O . GLY A 1 100 ? 5.595 12.558 -1.006 1.00 64.19 100 GLY A O 1
ATOM 782 N N . ASP A 1 101 ? 6.973 14.315 -0.705 1.00 59.47 101 ASP A N 1
ATOM 783 C CA . ASP A 1 101 ? 5.955 15.372 -0.805 1.00 59.47 101 ASP A CA 1
ATOM 784 C C . ASP A 1 101 ? 5.201 15.355 -2.148 1.00 59.47 101 ASP A C 1
ATOM 786 O O . ASP A 1 101 ? 3.993 15.592 -2.201 1.00 59.47 101 ASP A O 1
ATOM 790 N N . GLY A 1 102 ? 5.868 14.949 -3.235 1.00 65.31 102 GLY A N 1
ATOM 791 C CA . GLY A 1 102 ? 5.262 14.864 -4.570 1.00 65.31 102 GLY A CA 1
ATOM 792 C C . GLY A 1 102 ? 4.173 13.790 -4.717 1.00 65.31 102 GLY A C 1
ATOM 793 O O . GLY A 1 102 ? 3.342 13.876 -5.618 1.00 65.31 102 GLY A O 1
ATOM 794 N N . MET A 1 103 ? 4.144 12.788 -3.834 1.00 72.94 103 MET A N 1
ATOM 795 C CA . MET A 1 103 ? 3.168 11.687 -3.862 1.00 72.94 103 MET A CA 1
ATOM 796 C C . MET A 1 103 ? 2.104 11.797 -2.765 1.00 72.94 103 MET A C 1
ATOM 798 O O . MET A 1 103 ? 1.187 10.971 -2.694 1.00 72.94 103 MET A O 1
ATOM 802 N N . ALA A 1 104 ? 2.178 12.849 -1.948 1.00 69.31 104 ALA A N 1
ATOM 803 C CA . ALA A 1 104 ? 1.265 13.115 -0.851 1.00 69.31 104 ALA A CA 1
ATOM 804 C C . ALA A 1 104 ? -0.233 13.043 -1.202 1.00 69.31 104 ALA A C 1
ATOM 806 O O . ALA A 1 104 ? -0.964 12.315 -0.517 1.00 69.31 104 ALA A O 1
ATOM 807 N N . PRO A 1 105 ? -0.724 13.709 -2.269 1.00 69.19 105 PRO A N 1
ATOM 808 C CA . PRO A 1 105 ? -2.143 13.647 -2.618 1.00 69.19 105 PRO A CA 1
ATOM 809 C C . PRO A 1 105 ? -2.578 12.237 -3.040 1.00 69.19 105 PRO A C 1
ATOM 811 O O . PRO A 1 105 ? -3.669 11.795 -2.677 1.00 69.19 105 PRO A O 1
ATOM 814 N N . GLY A 1 106 ? -1.713 11.495 -3.740 1.00 76.88 106 GLY A N 1
ATOM 815 C CA . GLY A 1 106 ? -1.972 10.107 -4.125 1.00 76.88 106 GLY A CA 1
ATOM 816 C C . GLY A 1 106 ? -2.121 9.198 -2.904 1.00 76.88 106 GLY A C 1
ATOM 817 O O . GLY A 1 106 ? -3.083 8.442 -2.805 1.00 76.88 106 GLY A O 1
ATOM 818 N N . VAL A 1 107 ? -1.233 9.321 -1.916 1.00 75.94 107 VAL A N 1
ATOM 819 C CA . VAL A 1 107 ? -1.321 8.548 -0.664 1.00 75.94 107 VAL A CA 1
ATOM 820 C C . VAL A 1 107 ? -2.592 8.879 0.112 1.00 75.94 107 VAL A C 1
ATOM 822 O O . VAL A 1 107 ? -3.291 7.966 0.563 1.00 75.94 107 VAL A O 1
ATOM 825 N N . ALA A 1 108 ? -2.919 10.166 0.250 1.00 71.44 108 ALA A N 1
ATOM 826 C CA . ALA A 1 108 ? -4.096 10.612 0.989 1.00 71.44 108 ALA A CA 1
ATOM 827 C C . ALA A 1 108 ? -5.395 10.089 0.356 1.00 71.44 108 ALA A C 1
ATOM 829 O O . ALA A 1 108 ? -6.220 9.483 1.046 1.00 71.44 108 ALA A O 1
ATOM 830 N N . ILE A 1 109 ? -5.558 10.256 -0.962 1.00 74.62 109 ILE A N 1
ATOM 831 C CA . ILE A 1 109 ? -6.760 9.798 -1.669 1.00 74.62 109 ILE A CA 1
ATOM 832 C C . ILE A 1 109 ? -6.828 8.270 -1.673 1.00 74.62 109 ILE A C 1
ATOM 834 O O . ILE A 1 109 ? -7.887 7.712 -1.391 1.00 74.62 109 ILE A O 1
ATOM 838 N N . PHE A 1 110 ? -5.715 7.576 -1.931 1.00 83.62 110 PHE A N 1
ATOM 839 C CA . PHE A 1 110 ? -5.701 6.114 -1.932 1.00 83.62 110 PHE A CA 1
ATOM 840 C C . PHE A 1 110 ? -6.104 5.557 -0.568 1.00 83.62 110 PHE A C 1
ATOM 842 O O . PHE A 1 110 ? -6.938 4.660 -0.488 1.00 83.62 110 PHE A O 1
ATOM 849 N N . THR A 1 111 ? -5.571 6.128 0.513 1.00 76.56 111 THR A N 1
ATOM 850 C CA . THR A 1 111 ? -5.903 5.697 1.875 1.00 76.56 111 THR A CA 1
ATOM 851 C C . THR A 1 111 ? -7.354 6.007 2.239 1.00 76.56 111 THR A C 1
ATOM 853 O O . THR A 1 111 ? -8.028 5.207 2.884 1.00 76.56 111 THR A O 1
ATOM 856 N N . PHE A 1 112 ? -7.883 7.146 1.790 1.00 74.31 112 PHE A N 1
ATOM 857 C CA . PHE A 1 112 ? -9.304 7.439 1.939 1.00 74.31 112 PHE A CA 1
ATOM 858 C C . PHE A 1 112 ? -10.168 6.398 1.210 1.00 74.31 112 PHE A C 1
ATOM 860 O O . PHE A 1 112 ? -11.122 5.873 1.787 1.00 74.31 112 PHE A O 1
ATOM 867 N N . LEU A 1 113 ? -9.813 6.049 -0.031 1.00 80.75 113 LEU A N 1
ATOM 868 C CA . LEU A 1 113 ? -10.524 5.044 -0.819 1.00 80.75 113 LEU A CA 1
ATOM 869 C C . LEU A 1 113 ? -10.486 3.667 -0.150 1.00 80.75 113 LEU A C 1
ATOM 871 O O . LEU A 1 113 ? -11.544 3.061 0.007 1.00 80.75 113 LEU A O 1
ATOM 875 N N . THR A 1 114 ? -9.318 3.195 0.302 1.00 83.12 114 THR A N 1
ATOM 876 C CA . THR A 1 114 ? -9.186 1.888 0.976 1.00 83.12 114 THR A CA 1
ATOM 877 C C . THR A 1 114 ? -10.064 1.799 2.228 1.00 83.12 114 THR A C 1
ATOM 879 O O . THR A 1 114 ? -10.676 0.762 2.490 1.00 83.12 114 THR A O 1
ATOM 882 N N . LEU A 1 115 ? -10.181 2.893 2.984 1.00 76.81 115 LEU A N 1
ATOM 883 C CA . LEU A 1 115 ? -10.922 2.940 4.245 1.00 76.81 115 LEU A CA 1
ATOM 884 C C . LEU A 1 115 ? -12.432 3.122 4.070 1.00 76.81 115 LEU A C 1
ATOM 886 O O . LEU A 1 115 ? -13.210 2.602 4.874 1.00 76.81 115 LEU A O 1
ATOM 890 N N . ARG A 1 116 ? -12.866 3.826 3.020 1.00 76.62 116 ARG A N 1
ATOM 891 C CA . ARG A 1 116 ? -14.290 4.073 2.728 1.00 76.62 116 ARG A CA 1
ATOM 892 C C . ARG A 1 116 ? -14.927 3.030 1.823 1.00 76.62 116 ARG A C 1
ATOM 894 O O . ARG A 1 116 ? -16.152 2.908 1.831 1.00 76.62 116 ARG A O 1
ATOM 901 N N . LEU A 1 117 ? -14.131 2.216 1.133 1.00 81.62 117 LEU A N 1
ATOM 902 C CA . LEU A 1 117 ? -14.622 1.155 0.254 1.00 81.62 117 LEU A CA 1
ATOM 903 C C . LEU A 1 117 ? -15.739 0.281 0.866 1.00 81.62 117 LEU A C 1
ATOM 905 O O . LEU A 1 117 ? -16.765 0.120 0.210 1.00 81.62 117 LEU A O 1
ATOM 909 N N . PRO A 1 118 ? -15.639 -0.226 2.115 1.00 79.44 118 PRO A N 1
ATOM 910 C CA . PRO A 1 118 ? -16.678 -1.098 2.673 1.00 79.44 118 PRO A CA 1
ATOM 911 C C . PRO A 1 118 ? -17.963 -0.374 3.071 1.00 79.44 118 PRO A C 1
ATOM 913 O O . PRO A 1 118 ? -18.965 -1.031 3.320 1.00 79.44 118 PRO A O 1
ATOM 916 N N . THR A 1 119 ? -17.952 0.960 3.150 1.00 77.88 119 THR A N 1
ATOM 917 C CA . THR A 1 119 ? -19.176 1.742 3.397 1.00 77.88 119 THR A CA 1
ATOM 918 C C . THR A 1 119 ? -19.941 2.060 2.118 1.00 77.88 119 THR A C 1
ATOM 920 O O . THR A 1 119 ? -21.111 2.417 2.186 1.00 77.88 119 THR A O 1
ATOM 923 N N . VAL A 1 120 ? -19.282 1.945 0.963 1.00 78.00 120 VAL A N 1
ATOM 924 C CA . VAL A 1 120 ? -19.837 2.330 -0.341 1.00 78.00 120 VAL A CA 1
ATOM 925 C C . VAL A 1 120 ? -20.161 1.100 -1.191 1.00 78.00 120 VAL A C 1
ATOM 927 O O . VAL A 1 120 ? -21.132 1.107 -1.941 1.00 78.00 120 VAL A O 1
ATOM 930 N N . VAL A 1 121 ? -19.359 0.039 -1.078 1.00 85.50 121 VAL A N 1
ATOM 931 C CA . VAL A 1 121 ? -19.474 -1.175 -1.891 1.00 85.50 121 VAL A CA 1
ATOM 932 C C . VAL A 1 121 ? -20.200 -2.270 -1.114 1.00 85.50 121 VAL A C 1
ATOM 934 O O . VAL A 1 121 ? -19.881 -2.539 0.044 1.00 85.50 121 VAL A O 1
ATOM 937 N N . HIS A 1 122 ? -21.148 -2.943 -1.772 1.00 86.06 122 HIS A N 1
ATOM 938 C CA . HIS A 1 122 ? -21.832 -4.111 -1.215 1.00 86.06 122 HIS A CA 1
ATOM 939 C C . HIS A 1 122 ? -20.842 -5.216 -0.814 1.00 86.06 122 HIS A C 1
ATOM 941 O O . HIS A 1 122 ? -19.851 -5.456 -1.504 1.00 86.06 122 HIS A O 1
ATOM 947 N N . HIS A 1 123 ? -21.140 -5.933 0.273 1.00 81.75 123 HIS A N 1
ATOM 948 C CA . HIS A 1 123 ? -20.240 -6.936 0.856 1.00 81.75 123 HIS A CA 1
ATOM 949 C C . HIS A 1 123 ? -19.761 -8.008 -0.136 1.00 81.75 123 HIS A C 1
ATOM 951 O O . HIS A 1 123 ? -18.606 -8.416 -0.070 1.00 81.75 123 HIS A O 1
ATOM 957 N N . GLU A 1 124 ? -20.608 -8.417 -1.082 1.00 84.88 124 GLU A N 1
ATOM 958 C CA . GLU A 1 124 ? -20.274 -9.426 -2.099 1.00 84.88 124 GLU A CA 1
ATOM 959 C C . GLU A 1 124 ? -19.244 -8.930 -3.126 1.00 84.88 124 GLU A C 1
ATOM 961 O O . GLU A 1 124 ? -18.425 -9.701 -3.622 1.00 84.88 124 GLU A O 1
ATOM 966 N N . LEU A 1 125 ? -19.247 -7.627 -3.423 1.00 87.62 125 LEU A N 1
ATOM 967 C CA . LEU A 1 125 ? -18.350 -7.003 -4.400 1.00 87.62 125 LEU A CA 1
ATOM 968 C C . LEU A 1 125 ? -17.073 -6.454 -3.762 1.00 87.62 125 LEU A C 1
ATOM 970 O O . LEU A 1 125 ? -16.143 -6.066 -4.471 1.00 87.62 125 LEU A O 1
ATOM 974 N N . LEU A 1 126 ? -17.008 -6.427 -2.431 1.00 85.50 126 LEU A N 1
ATOM 975 C CA . LEU A 1 126 ? -15.920 -5.800 -1.693 1.00 85.50 126 LEU A CA 1
ATOM 976 C C . LEU A 1 126 ? -14.560 -6.407 -2.042 1.00 85.50 126 LEU A C 1
ATOM 978 O O . LEU A 1 126 ? -13.594 -5.683 -2.262 1.00 85.50 126 LEU A O 1
ATOM 982 N N . GLN A 1 127 ? -14.508 -7.731 -2.175 1.00 85.69 127 GLN A N 1
ATOM 983 C CA . GLN A 1 127 ? -13.288 -8.435 -2.546 1.00 85.69 127 GLN A CA 1
ATOM 984 C C . GLN A 1 127 ? -12.827 -8.096 -3.969 1.00 85.69 127 GLN A C 1
ATOM 986 O O . GLN A 1 127 ? -11.637 -7.881 -4.192 1.00 85.69 127 GLN A O 1
ATOM 991 N N . ALA A 1 128 ? -13.752 -8.019 -4.928 1.00 87.94 128 ALA A N 1
ATOM 992 C CA . ALA A 1 128 ? -13.420 -7.604 -6.288 1.00 87.94 128 ALA A CA 1
ATOM 993 C C . ALA A 1 128 ? -12.892 -6.159 -6.300 1.00 87.94 128 ALA A C 1
ATOM 995 O O . ALA A 1 128 ? -11.876 -5.869 -6.934 1.00 87.94 128 ALA A O 1
ATOM 996 N N . ALA A 1 129 ? -13.515 -5.269 -5.529 1.00 89.19 129 ALA A N 1
ATOM 997 C CA . ALA A 1 129 ? -13.063 -3.892 -5.390 1.00 89.19 129 ALA A CA 1
ATOM 998 C C . ALA A 1 129 ? -11.659 -3.798 -4.754 1.00 89.19 129 ALA A C 1
ATOM 1000 O O . ALA A 1 129 ? -10.818 -3.060 -5.261 1.00 89.19 129 ALA A O 1
ATOM 1001 N N . ASP A 1 130 ? -11.359 -4.596 -3.724 1.00 88.19 130 ASP A N 1
ATOM 1002 C CA . ASP A 1 130 ? -10.025 -4.664 -3.107 1.00 88.19 130 ASP A CA 1
ATOM 1003 C C . ASP A 1 130 ? -8.961 -5.178 -4.097 1.00 88.19 130 ASP A C 1
ATOM 1005 O O . ASP A 1 130 ? -7.853 -4.640 -4.163 1.00 88.19 130 ASP A O 1
ATOM 1009 N N . THR A 1 131 ? -9.290 -6.180 -4.924 1.00 89.06 131 THR A N 1
ATOM 1010 C CA . THR A 1 131 ? -8.369 -6.677 -5.967 1.00 89.06 131 THR A CA 1
ATOM 1011 C C . THR A 1 131 ? -8.075 -5.629 -7.034 1.00 89.06 131 THR A C 1
ATOM 1013 O O . THR A 1 131 ? -6.933 -5.501 -7.481 1.00 89.06 131 THR A O 1
ATOM 1016 N N . LEU A 1 132 ? -9.082 -4.838 -7.412 1.00 90.38 132 LEU A N 1
ATOM 1017 C CA . LEU A 1 132 ? -8.914 -3.729 -8.341 1.00 90.38 132 LEU A CA 1
ATOM 1018 C C . LEU A 1 132 ? -8.040 -2.636 -7.722 1.00 90.38 132 LEU A C 1
ATOM 1020 O O . LEU A 1 132 ? -7.141 -2.117 -8.378 1.00 90.38 132 LEU A O 1
ATOM 1024 N N . LEU A 1 133 ? -8.267 -2.326 -6.447 1.00 90.69 133 LEU A N 1
ATOM 1025 C CA . LEU A 1 133 ? -7.512 -1.318 -5.717 1.00 90.69 133 LEU A CA 1
ATOM 1026 C C . LEU A 1 133 ? -6.037 -1.717 -5.558 1.00 90.69 133 LEU A C 1
ATOM 1028 O O . LEU A 1 133 ? -5.163 -0.870 -5.707 1.00 90.69 133 LEU A O 1
ATOM 1032 N N . LEU A 1 134 ? -5.744 -3.007 -5.359 1.00 91.19 134 LEU A N 1
ATOM 1033 C CA . LEU A 1 134 ? -4.381 -3.553 -5.408 1.00 91.19 134 LEU A CA 1
ATOM 1034 C C . LEU A 1 134 ? -3.747 -3.418 -6.797 1.00 91.19 134 LEU A C 1
ATOM 1036 O O . LEU A 1 134 ? -2.586 -3.033 -6.913 1.00 91.19 134 LEU A O 1
ATOM 1040 N N . ALA A 1 135 ? -4.500 -3.719 -7.857 1.00 89.25 135 ALA A N 1
ATOM 1041 C C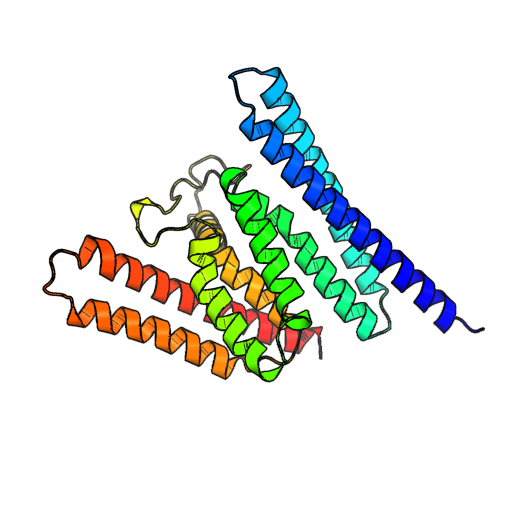A . ALA A 1 135 ? -3.988 -3.655 -9.223 1.00 89.25 135 ALA A CA 1
ATOM 1042 C C . ALA A 1 135 ? -3.721 -2.215 -9.692 1.00 89.25 135 ALA A C 1
ATOM 1044 O O . ALA A 1 135 ? -2.749 -1.966 -10.406 1.00 89.25 135 ALA A O 1
ATOM 1045 N N . LEU A 1 136 ? -4.577 -1.272 -9.295 1.00 91.00 136 LEU A N 1
ATOM 1046 C CA . LEU A 1 136 ? -4.468 0.138 -9.663 1.00 91.00 136 LEU A CA 1
ATOM 1047 C C . LEU A 1 136 ? -3.584 0.931 -8.701 1.00 91.00 136 LEU A C 1
ATOM 1049 O O . LEU A 1 136 ? -3.005 1.933 -9.108 1.00 91.00 136 LEU A O 1
ATOM 1053 N N . GLY A 1 137 ? -3.441 0.487 -7.453 1.00 90.38 137 GLY A N 1
ATOM 1054 C CA . GLY A 1 137 ? -2.746 1.222 -6.402 1.00 90.38 137 GLY A CA 1
ATOM 1055 C C . GLY A 1 137 ? -1.279 1.509 -6.703 1.00 90.38 137 GLY A C 1
ATOM 1056 O O . GLY A 1 137 ? -0.786 2.569 -6.338 1.00 90.38 137 GLY A O 1
ATOM 1057 N N . PHE A 1 138 ? -0.595 0.617 -7.425 1.00 89.50 138 PHE A N 1
ATOM 1058 C CA . PHE A 1 138 ? 0.766 0.865 -7.917 1.00 89.50 138 PHE A CA 1
ATOM 1059 C C . PHE A 1 138 ? 0.840 2.130 -8.791 1.00 89.50 138 PHE A C 1
ATOM 1061 O O . PHE A 1 138 ? 1.699 2.982 -8.591 1.00 89.50 138 PHE A O 1
ATOM 1068 N N . TYR A 1 139 ? -0.102 2.285 -9.721 1.00 88.88 139 TYR A N 1
ATOM 1069 C CA . TYR A 1 139 ? -0.171 3.446 -10.611 1.00 88.88 139 TYR A CA 1
ATOM 1070 C C . TYR A 1 139 ? -0.759 4.675 -9.918 1.00 88.88 139 TYR A C 1
ATOM 1072 O O . TYR A 1 139 ? -0.350 5.797 -10.198 1.00 88.88 139 TYR A O 1
ATOM 1080 N N . PHE A 1 140 ? -1.705 4.468 -9.001 1.00 85.50 140 PHE A N 1
ATOM 1081 C CA . PHE A 1 140 ? -2.338 5.537 -8.232 1.00 85.50 140 PHE A CA 1
ATOM 1082 C C . PHE A 1 140 ? -1.327 6.290 -7.358 1.00 85.50 140 PHE A C 1
ATOM 1084 O O . PHE A 1 140 ? -1.433 7.498 -7.176 1.00 85.50 140 PHE A O 1
ATOM 1091 N N . LEU A 1 141 ? -0.313 5.578 -6.868 1.00 86.44 141 LEU A N 1
ATOM 1092 C CA . LEU A 1 141 ? 0.822 6.150 -6.150 1.00 86.44 141 LEU A CA 1
ATOM 1093 C C . LEU A 1 141 ? 1.931 6.647 -7.089 1.00 86.44 141 LEU A C 1
ATOM 1095 O O . LEU A 1 141 ? 3.044 6.867 -6.648 1.00 86.44 141 LEU A O 1
ATOM 1099 N N . GLY A 1 142 ? 1.651 6.831 -8.383 1.00 84.25 142 GLY A N 1
ATOM 1100 C CA . GLY A 1 142 ? 2.564 7.466 -9.335 1.00 84.25 142 GLY A CA 1
ATOM 1101 C C . GLY A 1 142 ? 3.757 6.610 -9.765 1.00 84.25 142 GLY A C 1
ATOM 1102 O O . GLY A 1 142 ? 4.714 7.143 -10.327 1.00 84.25 142 GLY A O 1
ATOM 1103 N N . HIS A 1 143 ? 3.731 5.295 -9.534 1.00 87.75 143 HIS A N 1
ATOM 1104 C CA . HIS A 1 143 ? 4.797 4.415 -10.002 1.00 87.75 143 HIS A CA 1
ATOM 1105 C C . HIS A 1 143 ? 4.594 3.992 -11.459 1.00 87.75 143 HIS A C 1
ATOM 1107 O O . HIS A 1 143 ? 3.480 3.809 -11.956 1.00 87.75 143 HIS A O 1
ATOM 1113 N N . SER A 1 144 ? 5.715 3.776 -12.142 1.00 89.12 144 SER A N 1
ATOM 1114 C CA . SER A 1 144 ? 5.765 3.211 -13.486 1.00 89.12 144 SER A CA 1
ATOM 1115 C C . SER A 1 144 ? 6.532 1.890 -13.445 1.00 89.12 144 SER A C 1
ATOM 1117 O O . SER A 1 144 ? 7.532 1.798 -12.730 1.00 89.12 144 SER A O 1
ATOM 1119 N N . PRO A 1 145 ? 6.110 0.852 -14.191 1.00 88.88 145 PRO A N 1
ATOM 1120 C CA . PRO A 1 145 ? 6.768 -0.447 -14.184 1.00 88.88 145 PRO A CA 1
ATOM 1121 C C . PRO A 1 145 ? 8.030 -0.421 -15.063 1.00 88.88 145 PRO A C 1
ATOM 1123 O O . PRO A 1 145 ? 8.168 -1.216 -15.989 1.00 88.88 145 PRO A O 1
ATOM 1126 N N . THR A 1 146 ? 8.950 0.508 -14.801 1.00 89.25 146 THR A N 1
ATOM 1127 C CA . THR A 1 146 ? 10.245 0.638 -15.477 1.00 89.25 146 THR A CA 1
ATOM 1128 C C . THR A 1 146 ? 11.369 0.643 -14.444 1.00 89.25 146 THR A C 1
ATOM 1130 O O . THR A 1 146 ? 11.268 1.262 -13.389 1.00 89.25 146 THR A O 1
ATOM 1133 N N . LEU A 1 147 ? 12.470 -0.056 -14.733 1.00 86.12 147 LEU A N 1
ATOM 1134 C CA . LEU A 1 147 ? 13.580 -0.193 -13.775 1.00 86.12 147 LEU A CA 1
ATOM 1135 C C . LEU A 1 147 ? 14.282 1.142 -13.477 1.00 86.12 147 LEU A C 1
ATOM 1137 O O . LEU A 1 147 ? 14.866 1.311 -12.409 1.00 86.12 147 LEU A O 1
ATOM 1141 N N . THR A 1 148 ? 14.212 2.090 -14.411 1.00 85.56 148 THR A N 1
ATOM 1142 C CA . THR A 1 148 ? 14.775 3.439 -14.275 1.00 85.56 148 THR A CA 1
ATOM 1143 C C . THR A 1 148 ? 13.936 4.351 -13.387 1.00 85.56 148 THR A C 1
ATOM 1145 O O . THR A 1 148 ? 14.463 5.335 -12.888 1.00 85.56 148 THR A O 1
ATOM 1148 N N . ALA A 1 149 ? 12.648 4.047 -13.194 1.00 84.69 149 ALA A N 1
ATOM 1149 C CA . ALA A 1 149 ? 11.768 4.812 -12.312 1.00 84.69 149 ALA A CA 1
ATOM 1150 C C . ALA A 1 149 ? 11.884 4.389 -10.838 1.00 84.69 149 ALA A C 1
ATOM 1152 O O . ALA A 1 149 ? 11.275 5.017 -9.977 1.00 84.69 149 ALA A O 1
ATOM 1153 N N . ILE A 1 150 ? 12.645 3.331 -10.532 1.00 84.38 150 ILE A N 1
ATOM 1154 C CA . ILE A 1 150 ? 12.870 2.899 -9.152 1.00 84.38 150 ILE A CA 1
ATOM 1155 C C . ILE A 1 150 ? 13.802 3.915 -8.470 1.00 84.38 150 ILE A C 1
ATOM 1157 O O . ILE A 1 150 ? 14.898 4.165 -8.982 1.00 84.38 150 ILE A O 1
ATOM 1161 N N . PRO A 1 151 ? 13.424 4.468 -7.304 1.00 77.62 151 PRO A N 1
ATOM 1162 C CA . PRO A 1 151 ? 14.267 5.388 -6.548 1.00 77.62 151 PRO A CA 1
ATOM 1163 C C . PRO A 1 151 ? 15.389 4.621 -5.826 1.00 77.62 151 PRO A C 1
ATOM 1165 O O . PRO A 1 151 ? 15.350 4.401 -4.618 1.00 77.62 151 PRO A O 1
ATOM 1168 N N . TRP A 1 152 ? 16.396 4.173 -6.585 1.00 73.94 152 TRP A N 1
ATOM 1169 C CA . TRP A 1 152 ? 17.532 3.386 -6.081 1.00 73.94 152 TRP A CA 1
ATOM 1170 C C . TRP A 1 152 ? 18.377 4.147 -5.057 1.00 73.94 152 TRP A C 1
ATOM 1172 O O . TRP A 1 152 ? 18.876 3.567 -4.093 1.00 73.94 152 TRP A O 1
ATOM 1182 N N . THR A 1 153 ? 18.534 5.453 -5.264 1.00 63.03 153 THR A N 1
ATOM 1183 C CA . THR A 1 153 ? 19.113 6.376 -4.291 1.00 63.03 153 THR A CA 1
ATOM 1184 C C . THR A 1 153 ? 17.994 6.813 -3.368 1.00 63.03 153 THR A C 1
ATOM 1186 O O . THR A 1 153 ? 17.362 7.844 -3.579 1.00 63.03 153 THR A O 1
ATOM 1189 N N . ALA A 1 154 ? 17.703 5.963 -2.398 1.00 53.06 154 ALA A N 1
ATOM 1190 C CA . ALA A 1 154 ? 16.771 6.210 -1.319 1.00 53.06 154 ALA A CA 1
ATOM 1191 C C . ALA A 1 154 ? 17.075 7.544 -0.604 1.00 53.06 154 ALA A C 1
ATOM 1193 O O . ALA A 1 154 ? 17.779 7.562 0.399 1.00 53.06 154 ALA A O 1
ATOM 1194 N N . ALA A 1 155 ? 16.548 8.658 -1.112 1.00 50.44 155 ALA A N 1
ATOM 1195 C CA . ALA A 1 155 ? 16.419 9.916 -0.389 1.00 50.44 155 ALA A CA 1
ATOM 1196 C C . ALA A 1 155 ? 15.113 9.858 0.411 1.00 50.44 155 ALA A C 1
ATOM 1198 O O . ALA A 1 155 ? 14.207 10.661 0.211 1.00 50.44 155 ALA A O 1
ATOM 1199 N N . PHE A 1 156 ? 14.973 8.843 1.271 1.00 58.09 156 PHE A N 1
ATOM 1200 C CA . PHE A 1 156 ? 13.919 8.897 2.280 1.00 58.09 156 PHE A CA 1
ATOM 1201 C C . PHE A 1 156 ? 14.244 10.077 3.187 1.00 58.09 156 PHE A C 1
ATOM 1203 O O . PHE A 1 156 ? 15.412 10.285 3.529 1.00 58.09 156 PHE A O 1
ATOM 1210 N N . VAL A 1 157 ? 13.235 10.869 3.545 1.00 51.91 157 VAL A N 1
ATOM 1211 C CA . VAL A 1 157 ? 13.428 12.043 4.400 1.00 51.91 157 VAL A CA 1
ATOM 1212 C C . VAL A 1 157 ? 14.148 11.592 5.682 1.00 51.91 157 VAL A C 1
ATOM 1214 O O . VAL A 1 157 ? 13.616 10.798 6.453 1.00 51.91 157 VAL A O 1
ATOM 1217 N N . GLY A 1 158 ? 15.396 12.040 5.871 1.00 50.12 158 GLY A N 1
ATO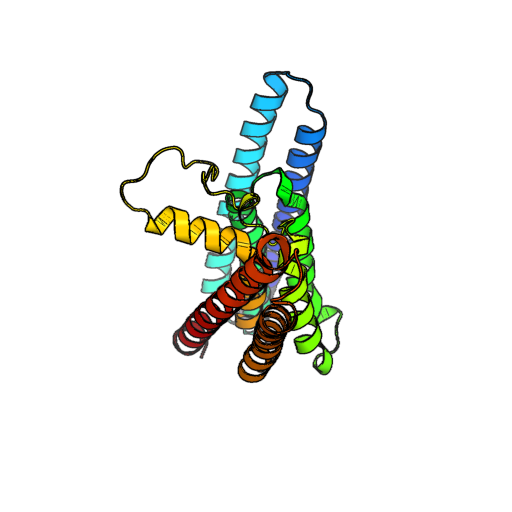M 1218 C CA . GLY A 1 158 ? 16.242 11.682 7.021 1.00 50.12 158 GLY A CA 1
ATOM 1219 C C . GLY A 1 158 ? 17.265 10.553 6.814 1.00 50.12 158 GLY A C 1
ATOM 1220 O O . GLY A 1 158 ? 18.008 10.253 7.746 1.00 50.12 158 GLY A O 1
ATOM 1221 N N . ILE A 1 159 ? 17.363 9.946 5.625 1.00 53.94 159 ILE A N 1
ATOM 1222 C CA . ILE A 1 159 ? 18.357 8.905 5.314 1.00 53.94 159 ILE A CA 1
ATOM 1223 C C . ILE A 1 159 ? 19.200 9.352 4.113 1.00 53.94 159 ILE A C 1
ATOM 1225 O O . ILE A 1 159 ? 18.774 9.241 2.968 1.00 53.94 159 ILE A O 1
ATOM 1229 N N . SER A 1 160 ? 20.420 9.834 4.362 1.00 51.09 160 SER A N 1
ATOM 1230 C CA . SER A 1 160 ? 21.418 10.124 3.324 1.00 51.09 160 SER A CA 1
ATOM 1231 C C . SER A 1 160 ? 22.691 9.301 3.562 1.00 51.09 160 SER A C 1
ATOM 1233 O O . SER A 1 160 ? 23.151 9.164 4.694 1.00 51.09 160 SER A O 1
ATOM 1235 N N . GLY A 1 161 ? 23.256 8.703 2.505 1.00 58.62 161 GLY A N 1
ATOM 1236 C CA . GLY A 1 161 ? 24.565 8.030 2.549 1.00 58.62 161 GLY A CA 1
ATOM 1237 C C . GLY A 1 161 ? 24.591 6.564 2.093 1.00 58.62 161 GLY A C 1
ATOM 1238 O O . GLY A 1 161 ? 23.562 5.930 1.866 1.00 58.62 161 GLY A O 1
ATOM 1239 N N . ALA A 1 162 ? 25.804 6.021 1.949 1.00 56.62 162 ALA A N 1
ATOM 1240 C CA . ALA A 1 162 ? 26.054 4.614 1.639 1.00 56.62 162 ALA A CA 1
ATOM 1241 C C . ALA A 1 162 ? 26.051 3.791 2.937 1.00 56.62 162 ALA A C 1
ATOM 1243 O O . ALA A 1 162 ? 27.041 3.737 3.663 1.00 56.62 162 ALA A O 1
ATOM 1244 N N . TRP A 1 163 ? 24.920 3.164 3.252 1.00 64.31 163 TRP A N 1
ATOM 1245 C CA . TRP A 1 163 ? 24.805 2.294 4.421 1.00 64.31 163 TRP A CA 1
ATOM 1246 C C . TRP A 1 163 ? 25.578 0.995 4.187 1.00 64.31 163 TRP A C 1
ATOM 1248 O O . TRP A 1 163 ? 25.488 0.396 3.114 1.00 64.31 163 TRP A O 1
ATOM 1258 N N . GLY A 1 164 ? 26.279 0.503 5.214 1.00 65.19 164 GLY A N 1
ATOM 1259 C CA . GLY A 1 164 ? 26.966 -0.794 5.142 1.00 65.19 164 GLY A CA 1
ATOM 1260 C C . GLY A 1 164 ? 26.011 -1.982 4.930 1.00 65.19 164 GLY A C 1
ATOM 1261 O O . GLY A 1 164 ? 26.434 -3.046 4.491 1.00 65.19 164 GLY A O 1
ATOM 1262 N N . TRP A 1 165 ? 24.715 -1.800 5.214 1.00 72.00 165 TRP A N 1
ATOM 1263 C CA . TRP A 1 165 ? 23.691 -2.844 5.192 1.00 72.00 165 TRP A CA 1
ATOM 1264 C C . TRP A 1 165 ? 22.653 -2.538 4.105 1.00 72.00 165 TRP A C 1
ATOM 1266 O O . TRP A 1 165 ? 21.775 -1.697 4.281 1.00 72.00 165 TRP A O 1
ATOM 1276 N N . ARG A 1 166 ? 22.723 -3.257 2.978 1.00 78.94 166 ARG A N 1
ATOM 1277 C CA . ARG A 1 166 ? 21.850 -3.047 1.799 1.00 78.94 166 ARG A CA 1
ATOM 1278 C C . ARG A 1 166 ? 20.390 -3.474 2.001 1.00 78.94 166 ARG A C 1
ATOM 1280 O O . ARG A 1 166 ? 19.542 -3.165 1.171 1.00 78.94 166 ARG A O 1
ATOM 1287 N N . ILE A 1 167 ? 20.097 -4.173 3.095 1.00 81.31 167 ILE A N 1
ATOM 1288 C CA . ILE A 1 167 ? 18.766 -4.712 3.397 1.00 81.31 167 ILE A CA 1
ATOM 1289 C C . ILE A 1 167 ? 17.783 -3.588 3.732 1.00 81.31 167 ILE A C 1
ATOM 1291 O O . ILE A 1 167 ? 16.670 -3.585 3.218 1.00 81.31 167 ILE A O 1
ATOM 1295 N N . LEU A 1 168 ? 18.191 -2.620 4.559 1.00 76.44 168 LEU A N 1
ATOM 1296 C CA . LEU A 1 168 ? 17.302 -1.542 4.995 1.00 76.44 168 LEU A CA 1
ATOM 1297 C C . LEU A 1 168 ? 16.822 -0.675 3.810 1.00 76.44 168 LEU A C 1
ATOM 1299 O O . LEU A 1 168 ? 15.609 -0.544 3.650 1.00 76.44 168 LEU A O 1
ATOM 1303 N N . PRO A 1 169 ? 17.704 -0.174 2.917 1.00 75.62 169 PRO A N 1
ATOM 1304 C CA . PRO A 1 169 ? 17.267 0.516 1.702 1.00 75.62 169 PRO A CA 1
ATOM 1305 C C . PRO A 1 169 ? 16.361 -0.342 0.813 1.00 75.62 169 PRO A C 1
ATOM 1307 O O . PRO A 1 169 ? 15.372 0.160 0.288 1.00 75.62 169 PRO A O 1
ATOM 1310 N N . ALA A 1 170 ? 16.648 -1.641 0.673 1.00 81.81 170 ALA A N 1
ATOM 1311 C CA . ALA A 1 170 ? 15.819 -2.541 -0.128 1.00 81.81 170 ALA A CA 1
ATOM 1312 C C . ALA A 1 170 ? 14.399 -2.693 0.446 1.00 81.81 170 ALA A C 1
ATOM 1314 O O . ALA A 1 170 ? 13.427 -2.635 -0.305 1.00 81.81 170 ALA A O 1
ATOM 1315 N N . LEU A 1 171 ? 14.262 -2.840 1.768 1.00 81.38 171 LEU A N 1
ATOM 1316 C CA . LEU A 1 171 ? 12.959 -2.912 2.435 1.00 81.38 171 LEU A CA 1
ATOM 1317 C C . LEU A 1 171 ? 12.174 -1.608 2.303 1.00 81.38 171 LEU A C 1
ATOM 1319 O O . LEU A 1 171 ? 10.964 -1.650 2.087 1.00 81.38 171 LEU A O 1
ATOM 1323 N N . LEU A 1 172 ? 12.847 -0.462 2.398 1.00 79.19 172 LEU A N 1
ATOM 1324 C CA . LEU A 1 172 ? 12.209 0.840 2.231 1.00 79.19 172 LEU A CA 1
ATOM 1325 C C . LEU A 1 172 ? 11.732 1.051 0.785 1.00 79.19 172 LEU A C 1
ATOM 1327 O O . LEU A 1 172 ? 10.592 1.457 0.581 1.00 79.19 172 LEU A O 1
ATOM 1331 N N . ILE A 1 173 ? 12.545 0.690 -0.217 1.00 84.69 173 ILE A N 1
ATOM 1332 C CA . ILE A 1 173 ? 12.153 0.727 -1.638 1.00 84.69 173 ILE A CA 1
ATOM 1333 C C . ILE A 1 173 ? 10.953 -0.195 -1.888 1.00 84.69 173 ILE A C 1
ATOM 1335 O O . ILE A 1 173 ? 9.990 0.214 -2.531 1.00 84.69 173 ILE A O 1
ATOM 1339 N N . LEU A 1 174 ? 10.964 -1.423 -1.359 1.00 87.25 174 LEU A N 1
ATOM 1340 C CA . LEU A 1 174 ? 9.823 -2.337 -1.484 1.00 87.25 174 LEU A CA 1
ATOM 1341 C C . LEU A 1 174 ? 8.567 -1.780 -0.809 1.00 87.25 174 LEU A C 1
ATOM 1343 O O . LEU A 1 174 ? 7.483 -1.840 -1.384 1.00 87.25 174 LEU A O 1
ATOM 1347 N N . SER A 1 175 ? 8.711 -1.212 0.386 1.00 83.62 175 SER A N 1
ATOM 1348 C CA . SER A 1 175 ? 7.594 -0.607 1.114 1.00 83.62 175 SER A CA 1
ATOM 1349 C C . SER A 1 175 ? 7.020 0.593 0.360 1.00 83.62 175 SER A C 1
ATOM 1351 O O . SER A 1 175 ? 5.809 0.776 0.361 1.00 83.62 175 SER A O 1
ATOM 1353 N N . HIS A 1 176 ? 7.869 1.360 -0.329 1.00 84.31 176 HIS A N 1
ATOM 1354 C CA . HIS A 1 176 ? 7.473 2.479 -1.177 1.00 84.31 176 HIS A CA 1
ATOM 1355 C C . HIS A 1 176 ? 6.700 1.990 -2.411 1.00 84.31 176 HIS A C 1
ATOM 1357 O O . HIS A 1 176 ? 5.532 2.328 -2.570 1.00 84.31 176 HIS A O 1
ATOM 1363 N N . LEU A 1 177 ? 7.303 1.114 -3.228 1.00 88.81 177 LEU A N 1
ATOM 1364 C CA . LEU A 1 177 ? 6.700 0.588 -4.465 1.00 88.81 177 LEU A CA 1
ATOM 1365 C C . LEU A 1 177 ? 5.363 -0.136 -4.229 1.00 88.81 177 LEU A C 1
ATOM 1367 O O . LEU A 1 177 ? 4.490 -0.133 -5.097 1.00 88.81 177 LEU A O 1
ATOM 1371 N N . TYR A 1 178 ? 5.220 -0.797 -3.078 1.00 90.81 178 TYR A N 1
ATOM 1372 C CA . TYR A 1 178 ? 4.052 -1.610 -2.733 1.00 90.81 178 TYR A CA 1
ATOM 1373 C C . TYR A 1 178 ? 3.275 -1.055 -1.533 1.00 90.81 178 TYR A C 1
ATOM 1375 O O . TYR A 1 178 ? 2.564 -1.803 -0.856 1.00 90.81 178 TYR A O 1
ATOM 1383 N N . ALA A 1 179 ? 3.356 0.256 -1.286 1.00 86.44 179 ALA A N 1
ATOM 1384 C CA . ALA A 1 179 ? 2.610 0.930 -0.221 1.00 86.44 179 ALA A CA 1
ATOM 1385 C C . ALA A 1 179 ? 1.094 0.688 -0.330 1.00 86.44 179 ALA A C 1
ATOM 1387 O O . ALA A 1 179 ? 0.415 0.483 0.676 1.00 86.44 179 ALA A O 1
ATOM 1388 N N . SER A 1 180 ? 0.567 0.614 -1.555 1.00 88.88 180 SER A N 1
ATOM 1389 C CA . SER A 1 180 ? -0.834 0.269 -1.813 1.00 88.88 180 SER A CA 1
ATOM 1390 C C . SER A 1 180 ? -1.201 -1.135 -1.319 1.00 88.88 180 SER A C 1
ATOM 1392 O O . SER A 1 180 ? -2.231 -1.310 -0.665 1.00 88.88 180 SER A O 1
ATOM 1394 N N . THR A 1 181 ? -0.334 -2.124 -1.553 1.00 90.12 181 THR A N 1
ATOM 1395 C CA . THR A 1 181 ? -0.491 -3.492 -1.038 1.00 90.12 181 THR A CA 1
ATOM 1396 C C . THR A 1 181 ? -0.490 -3.523 0.482 1.00 90.12 181 THR A C 1
ATOM 1398 O O . THR A 1 181 ? -1.341 -4.187 1.078 1.00 90.12 181 THR A O 1
ATOM 1401 N N . LEU A 1 182 ? 0.422 -2.781 1.116 1.00 86.94 182 LEU A N 1
ATOM 1402 C CA . LEU A 1 182 ? 0.495 -2.677 2.573 1.00 86.94 182 LEU A CA 1
ATOM 1403 C C . LEU A 1 182 ? -0.791 -2.078 3.155 1.00 86.94 182 LEU A C 1
ATOM 1405 O O . LEU A 1 182 ? -1.361 -2.656 4.079 1.00 86.94 182 LEU A O 1
ATOM 1409 N N . LEU A 1 183 ? -1.282 -0.977 2.579 1.00 83.62 183 LEU A N 1
ATOM 1410 C CA . LEU A 1 183 ? -2.504 -0.298 3.018 1.00 83.62 183 LEU A CA 1
ATOM 1411 C C . LEU A 1 183 ? -3.750 -1.176 2.894 1.00 83.62 183 LEU A C 1
ATOM 1413 O O . LEU A 1 183 ? -4.508 -1.306 3.859 1.00 83.62 183 LEU A O 1
ATOM 1417 N N . VAL A 1 184 ? -3.959 -1.803 1.731 1.00 86.94 184 VAL A N 1
ATOM 1418 C CA . VAL A 1 184 ? -5.111 -2.692 1.518 1.00 86.94 184 VAL A CA 1
ATOM 1419 C C . VAL A 1 184 ? -5.043 -3.865 2.496 1.00 86.94 184 VAL A C 1
ATOM 1421 O O . VAL A 1 184 ? -6.007 -4.119 3.213 1.00 86.94 184 VAL A O 1
ATOM 1424 N N . CYS A 1 185 ? -3.897 -4.541 2.611 1.00 84.00 185 CYS A N 1
ATOM 1425 C CA . CYS A 1 185 ? -3.760 -5.687 3.513 1.00 84.00 185 CYS A CA 1
ATOM 1426 C C . CYS A 1 185 ? -3.939 -5.318 4.990 1.00 84.00 185 CYS A C 1
ATOM 1428 O O . CYS A 1 185 ? -4.560 -6.071 5.741 1.00 84.00 185 CYS A O 1
ATOM 1430 N N . ALA A 1 186 ? -3.441 -4.157 5.409 1.00 79.94 186 ALA A N 1
ATOM 1431 C CA . ALA A 1 186 ? -3.616 -3.677 6.772 1.00 79.94 186 ALA A CA 1
ATOM 1432 C C . ALA A 1 186 ? -5.092 -3.356 7.080 1.00 79.94 186 ALA A C 1
ATOM 1434 O O . ALA A 1 186 ? -5.571 -3.672 8.169 1.00 79.94 186 ALA A O 1
ATOM 1435 N N . ARG A 1 187 ? -5.863 -2.841 6.111 1.00 81.38 187 ARG A N 1
ATOM 1436 C CA . ARG A 1 187 ? -7.326 -2.709 6.242 1.00 81.38 187 ARG A CA 1
ATOM 1437 C C . ARG A 1 187 ? -8.007 -4.072 6.381 1.00 81.38 187 ARG A C 1
ATOM 1439 O O . ARG A 1 187 ? -8.883 -4.225 7.231 1.00 81.38 187 ARG A O 1
ATOM 1446 N N . LEU A 1 188 ? -7.608 -5.070 5.588 1.00 76.62 188 LEU A N 1
ATOM 1447 C CA . LEU A 1 188 ? -8.183 -6.426 5.626 1.00 76.62 188 LEU A CA 1
ATOM 1448 C C . LEU A 1 188 ? -8.004 -7.132 6.981 1.00 76.62 188 LEU A C 1
ATOM 1450 O O . LEU A 1 188 ? -8.822 -7.975 7.355 1.00 76.62 188 LEU A O 1
ATOM 1454 N N . LEU A 1 189 ? -6.961 -6.779 7.739 1.00 70.62 189 LEU A N 1
ATOM 1455 C CA . LEU A 1 189 ? -6.770 -7.255 9.112 1.00 70.62 189 LEU A CA 1
ATOM 1456 C C . LEU A 1 189 ? -7.888 -6.769 10.047 1.00 70.62 189 LEU A C 1
ATOM 1458 O O . LEU A 1 189 ? -8.285 -7.481 10.968 1.00 70.62 189 LEU A O 1
ATOM 1462 N N . ILE A 1 190 ? -8.373 -5.554 9.806 1.00 68.38 190 ILE A N 1
ATOM 1463 C CA . ILE A 1 190 ? -9.284 -4.829 10.688 1.00 68.38 190 ILE A CA 1
ATOM 1464 C C . ILE A 1 190 ? -10.743 -5.089 10.307 1.00 68.38 190 ILE A C 1
ATOM 1466 O O . ILE A 1 190 ? -11.582 -5.256 11.187 1.00 68.38 190 ILE A O 1
ATOM 1470 N N . GLN A 1 191 ? -11.053 -5.126 9.009 1.00 68.75 191 GLN A N 1
ATOM 1471 C CA . GLN A 1 191 ? -12.414 -5.270 8.489 1.00 68.75 191 GLN A CA 1
ATOM 1472 C C . GLN A 1 191 ? -12.577 -6.617 7.776 1.00 68.75 191 GLN A C 1
ATOM 1474 O O . GLN A 1 191 ? -11.963 -6.875 6.743 1.00 68.75 191 GLN A O 1
ATOM 1479 N N . GLN A 1 192 ? -13.414 -7.485 8.347 1.00 66.88 192 GLN A N 1
ATOM 1480 C CA . GLN A 1 192 ? -13.880 -8.731 7.727 1.00 66.88 192 GLN A CA 1
ATOM 1481 C C . GLN A 1 192 ? -15.132 -8.468 6.865 1.00 66.88 192 GLN A C 1
ATOM 1483 O O . GLN A 1 192 ? -15.816 -7.475 7.124 1.00 66.88 192 GLN A O 1
ATOM 1488 N N . PRO A 1 193 ? -15.467 -9.327 5.877 1.00 57.78 193 PRO A N 1
ATOM 1489 C CA . PRO A 1 193 ? -14.947 -10.676 5.634 1.00 57.78 193 PRO A CA 1
ATOM 1490 C C . PRO A 1 193 ? -14.307 -10.811 4.245 1.00 57.78 193 PRO A C 1
ATOM 1492 O O . PRO A 1 193 ? -15.005 -10.897 3.240 1.00 57.78 193 PRO A O 1
ATOM 1495 N N . VAL A 1 194 ? -12.977 -10.878 4.167 1.00 68.81 194 VAL A N 1
ATOM 1496 C CA . VAL A 1 194 ? -12.307 -11.152 2.886 1.00 68.81 194 VAL A CA 1
ATOM 1497 C C . VAL A 1 194 ? -11.699 -12.540 2.906 1.00 68.81 194 VAL A C 1
ATOM 1499 O O . VAL A 1 194 ? -10.934 -12.894 3.804 1.00 68.81 194 VAL A O 1
ATOM 1502 N N . ASN A 1 195 ? -12.044 -13.330 1.891 1.00 82.56 195 ASN A N 1
ATOM 1503 C CA . ASN A 1 195 ? -11.463 -14.640 1.669 1.00 82.56 195 ASN A CA 1
ATOM 1504 C C . ASN A 1 195 ? -10.038 -14.461 1.125 1.00 82.56 195 ASN A C 1
ATOM 1506 O O . ASN A 1 195 ? -9.830 -14.225 -0.070 1.00 82.56 195 ASN A O 1
ATOM 1510 N N . THR A 1 196 ? -9.054 -14.553 2.021 1.00 82.56 196 THR A N 1
ATOM 1511 C CA . THR A 1 196 ? -7.631 -14.358 1.711 1.00 82.56 196 THR A CA 1
ATOM 1512 C C . THR A 1 196 ? -7.124 -15.335 0.656 1.00 82.56 196 THR A C 1
ATOM 1514 O O . THR A 1 196 ? -6.323 -14.942 -0.186 1.00 82.56 196 THR A O 1
ATOM 1517 N N . SER A 1 197 ? -7.619 -16.575 0.633 1.00 86.44 197 SER A N 1
ATOM 1518 C CA . SER A 1 197 ? -7.257 -17.560 -0.392 1.00 86.44 197 SER A CA 1
ATOM 1519 C C . SER A 1 197 ? -7.711 -17.118 -1.781 1.00 86.44 197 SER A C 1
ATOM 1521 O O . SER A 1 197 ? -6.933 -17.174 -2.731 1.00 86.44 197 SER A O 1
ATOM 1523 N N . LEU A 1 198 ? -8.943 -16.616 -1.897 1.00 87.44 198 LEU A N 1
ATOM 1524 C CA . LEU A 1 198 ? -9.460 -16.096 -3.162 1.00 87.44 198 LEU A CA 1
ATOM 1525 C C . LEU A 1 198 ? -8.737 -14.799 -3.574 1.00 87.44 198 LEU A C 1
ATOM 1527 O O . LEU A 1 198 ? -8.446 -14.606 -4.752 1.00 87.44 198 LEU A O 1
ATOM 1531 N N . LEU A 1 199 ? -8.358 -13.943 -2.618 1.00 88.06 199 LEU A N 1
ATOM 1532 C CA . LEU A 1 199 ? -7.548 -12.749 -2.886 1.00 88.06 199 LEU A CA 1
ATOM 1533 C C . LEU A 1 199 ? -6.186 -13.134 -3.477 1.00 88.06 199 LEU A C 1
ATOM 1535 O O . LEU A 1 199 ? -5.795 -12.626 -4.525 1.00 88.06 199 LEU A O 1
ATOM 1539 N N . ILE A 1 200 ? -5.494 -14.087 -2.851 1.00 91.38 200 ILE A N 1
ATOM 1540 C CA . ILE A 1 200 ? -4.217 -14.605 -3.350 1.00 91.38 200 ILE A CA 1
ATOM 1541 C C . ILE A 1 200 ? -4.397 -15.202 -4.749 1.00 91.38 200 ILE A C 1
ATOM 1543 O O . ILE A 1 200 ? -3.604 -14.900 -5.636 1.00 91.38 200 ILE A O 1
ATOM 1547 N N . ALA A 1 201 ? -5.449 -15.996 -4.973 1.00 92.00 201 ALA A N 1
ATOM 1548 C CA . ALA A 1 201 ? -5.717 -16.608 -6.272 1.00 92.00 201 ALA A CA 1
ATOM 1549 C C . ALA A 1 201 ? -5.947 -15.559 -7.374 1.00 92.00 201 ALA A C 1
ATOM 1551 O O . ALA A 1 201 ? -5.334 -15.638 -8.436 1.00 92.00 201 ALA A O 1
ATOM 1552 N N . THR A 1 202 ? -6.774 -14.542 -7.118 1.00 90.75 202 THR A N 1
ATOM 1553 C CA . THR A 1 202 ? -7.046 -13.469 -8.096 1.00 90.75 202 THR A CA 1
ATOM 1554 C C . THR A 1 202 ? -5.791 -12.671 -8.461 1.00 90.75 202 THR A C 1
ATOM 1556 O O . THR A 1 202 ? -5.565 -12.389 -9.639 1.00 90.75 202 THR A O 1
ATOM 1559 N N . VAL A 1 203 ? -4.917 -12.368 -7.495 1.00 91.38 203 VAL A N 1
ATOM 1560 C CA . VAL A 1 203 ? -3.645 -11.684 -7.780 1.00 91.38 203 VAL A CA 1
ATOM 1561 C C . VAL A 1 203 ? -2.637 -12.624 -8.457 1.00 91.38 203 VAL A C 1
ATOM 1563 O O . VAL A 1 203 ? -1.921 -12.193 -9.362 1.00 91.38 203 VAL A O 1
ATOM 1566 N N . ALA A 1 204 ? -2.620 -13.913 -8.107 1.00 93.38 204 ALA A N 1
ATOM 1567 C CA . ALA A 1 204 ? -1.786 -14.914 -8.773 1.00 93.38 204 ALA A CA 1
ATOM 1568 C C . ALA A 1 204 ? -2.133 -15.041 -10.263 1.00 93.38 204 ALA A C 1
ATOM 1570 O O . ALA A 1 204 ? -1.234 -15.079 -11.100 1.00 93.38 204 ALA A O 1
ATOM 1571 N N . VAL A 1 205 ? -3.424 -15.031 -10.616 1.00 92.44 205 VAL A N 1
ATOM 1572 C CA . VAL A 1 205 ? -3.873 -15.039 -12.019 1.00 92.44 205 VAL A CA 1
ATOM 1573 C C . VAL A 1 205 ? -3.312 -13.839 -12.783 1.00 92.44 205 VAL A C 1
ATOM 1575 O O . VAL A 1 205 ? -2.844 -13.996 -13.908 1.00 92.44 205 VAL A O 1
ATOM 1578 N N . ARG A 1 206 ? -3.279 -12.652 -12.167 1.00 89.81 206 ARG A N 1
ATOM 1579 C CA . ARG A 1 206 ? -2.698 -11.443 -12.772 1.00 89.81 206 ARG A CA 1
ATOM 1580 C C . ARG A 1 206 ? -1.189 -11.580 -13.017 1.00 89.81 206 ARG A C 1
ATOM 1582 O O . ARG A 1 206 ? -0.713 -11.213 -14.092 1.00 89.81 206 ARG A O 1
ATOM 1589 N N . ALA A 1 207 ? -0.452 -12.153 -12.065 1.00 90.81 207 ALA A N 1
ATOM 1590 C CA . ALA A 1 207 ? 0.981 -12.424 -12.210 1.00 90.81 207 ALA A CA 1
ATOM 1591 C C . ALA A 1 207 ? 1.272 -13.508 -13.268 1.00 90.81 207 ALA A C 1
ATOM 1593 O O . ALA A 1 207 ? 2.203 -13.378 -14.061 1.00 90.81 207 ALA A O 1
ATOM 1594 N N . LEU A 1 208 ? 0.447 -14.556 -13.345 1.00 92.75 208 LEU A N 1
ATOM 1595 C CA . LEU A 1 208 ? 0.548 -15.581 -14.388 1.00 92.75 208 LEU A CA 1
ATOM 1596 C C . LEU A 1 208 ? 0.226 -15.014 -15.773 1.00 92.75 208 LEU A C 1
ATOM 1598 O O . LEU A 1 208 ? 0.928 -15.311 -16.735 1.00 92.75 208 LEU A O 1
ATOM 1602 N N . ALA A 1 209 ? -0.792 -14.159 -15.880 1.00 90.94 209 ALA A N 1
ATOM 1603 C CA . ALA A 1 209 ? -1.136 -13.492 -17.129 1.00 90.94 209 ALA A CA 1
ATOM 1604 C C . ALA A 1 209 ? 0.004 -12.585 -17.621 1.00 90.94 209 ALA A C 1
ATOM 1606 O O . ALA A 1 209 ? 0.295 -12.559 -18.818 1.00 90.94 209 ALA A O 1
ATOM 1607 N N . SER A 1 210 ? 0.694 -11.879 -16.715 1.00 89.19 210 SER A N 1
ATOM 1608 C CA . SER A 1 210 ? 1.851 -11.054 -17.081 1.00 89.19 210 SER A CA 1
ATOM 1609 C C . SER A 1 210 ? 3.057 -11.899 -17.515 1.00 89.19 210 SER A C 1
ATOM 1611 O O . SER A 1 210 ? 3.724 -11.544 -18.492 1.00 89.19 210 SER A O 1
ATOM 1613 N N . SER A 1 211 ? 3.297 -13.050 -16.872 1.00 89.31 211 SER A N 1
ATOM 1614 C CA . SER A 1 211 ? 4.347 -13.995 -17.283 1.00 89.31 211 SER A CA 1
ATOM 1615 C C . SER A 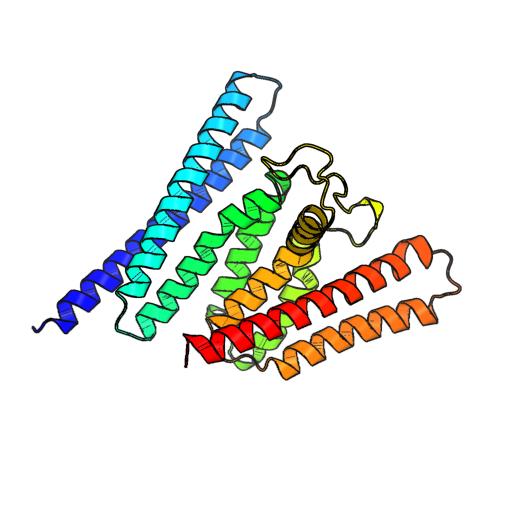1 211 ? 4.047 -14.611 -18.654 1.00 89.31 211 SER A C 1
ATOM 1617 O O . SER A 1 211 ? 4.919 -14.631 -19.526 1.00 89.31 211 SER A O 1
ATOM 1619 N N . ALA A 1 212 ? 2.796 -15.018 -18.892 1.00 90.56 212 ALA A N 1
ATOM 1620 C CA . ALA A 1 212 ? 2.343 -15.561 -20.166 1.00 90.56 212 ALA A CA 1
ATOM 1621 C C . ALA A 1 212 ? 2.471 -14.524 -21.288 1.00 90.56 212 ALA A C 1
ATOM 1623 O O . ALA A 1 212 ? 3.007 -14.833 -22.353 1.00 90.56 212 ALA A O 1
ATOM 1624 N N . ALA A 1 213 ? 2.062 -13.276 -21.039 1.00 87.50 213 ALA A N 1
ATOM 1625 C CA . ALA A 1 213 ? 2.239 -12.183 -21.990 1.00 87.50 213 ALA A CA 1
ATOM 1626 C C . ALA A 1 213 ? 3.724 -11.965 -22.328 1.00 87.50 213 ALA A C 1
ATOM 1628 O O . ALA A 1 213 ? 4.076 -11.878 -23.503 1.00 87.50 213 ALA A O 1
ATOM 1629 N N . CYS A 1 214 ? 4.613 -11.955 -21.329 1.00 86.31 214 CYS A N 1
ATOM 1630 C CA . CYS A 1 214 ? 6.058 -11.851 -21.550 1.00 86.31 214 CYS A CA 1
ATOM 1631 C C . CYS A 1 214 ? 6.600 -13.019 -22.402 1.00 86.31 214 CYS A C 1
ATOM 1633 O O . CYS A 1 214 ? 7.364 -12.804 -23.344 1.00 86.31 214 CYS A O 1
ATOM 1635 N N . ALA A 1 215 ? 6.152 -14.251 -22.133 1.00 87.44 215 ALA A N 1
ATOM 1636 C CA . ALA A 1 215 ? 6.588 -15.452 -22.845 1.00 87.44 215 ALA A CA 1
ATOM 1637 C C . ALA A 1 215 ? 6.089 -15.526 -24.300 1.00 87.44 215 ALA A C 1
ATOM 1639 O O . ALA A 1 215 ? 6.832 -15.974 -25.183 1.00 87.44 215 ALA A O 1
ATOM 1640 N N . ILE A 1 216 ? 4.847 -15.100 -24.554 1.00 89.31 216 ILE A N 1
ATOM 1641 C CA . ILE A 1 216 ? 4.228 -15.078 -25.888 1.00 89.31 216 ILE A CA 1
ATOM 1642 C C . ILE A 1 216 ? 4.835 -13.951 -26.724 1.00 89.31 216 ILE A C 1
ATOM 1644 O O . ILE A 1 216 ? 5.280 -14.180 -27.848 1.00 89.31 216 ILE A O 1
ATOM 1648 N N . LEU A 1 217 ? 4.926 -12.744 -26.160 1.00 85.25 217 LEU A N 1
ATOM 1649 C CA . LEU A 1 217 ? 5.428 -11.569 -26.868 1.00 85.25 217 LEU A CA 1
ATOM 1650 C C . LEU A 1 217 ? 6.962 -11.501 -26.900 1.00 85.25 217 LEU A C 1
ATOM 1652 O O . LEU A 1 217 ? 7.499 -10.509 -27.381 1.00 85.25 217 LEU A O 1
ATOM 1656 N N . ARG A 1 218 ? 7.678 -12.566 -26.496 1.00 79.25 218 ARG A N 1
ATOM 1657 C CA . ARG A 1 218 ? 9.154 -12.645 -26.422 1.00 79.25 218 ARG A CA 1
ATOM 1658 C C . ARG A 1 218 ? 9.912 -12.276 -27.708 1.00 79.25 218 ARG A C 1
ATOM 1660 O O . ARG A 1 218 ? 11.096 -11.967 -27.649 1.00 79.25 218 ARG A O 1
ATOM 1667 N N . ARG A 1 219 ? 9.251 -12.338 -28.870 1.00 80.69 219 ARG A N 1
ATOM 1668 C CA . ARG A 1 219 ? 9.818 -11.981 -30.188 1.00 80.69 219 ARG A CA 1
ATOM 1669 C C . ARG A 1 219 ? 9.554 -10.526 -30.595 1.00 80.69 219 ARG A C 1
ATOM 1671 O O . ARG A 1 219 ? 10.041 -10.089 -31.631 1.00 80.69 219 ARG A O 1
ATOM 1678 N N . HIS A 1 220 ? 8.786 -9.781 -29.807 1.00 81.25 220 HIS A N 1
ATOM 1679 C CA . HIS A 1 220 ? 8.501 -8.375 -30.050 1.00 81.25 220 HIS A CA 1
ATOM 1680 C C . HIS A 1 220 ? 9.637 -7.497 -29.504 1.00 81.25 220 HIS A C 1
ATOM 1682 O O . HIS A 1 220 ? 10.132 -7.723 -28.399 1.00 81.25 220 HIS A O 1
ATOM 1688 N N . LEU A 1 221 ? 10.007 -6.439 -30.233 1.00 74.31 221 LEU A N 1
ATOM 1689 C CA . LEU A 1 221 ? 11.100 -5.517 -29.869 1.00 74.31 221 LEU A CA 1
ATOM 1690 C C . LEU A 1 221 ? 10.922 -4.859 -28.484 1.00 74.31 221 LEU A C 1
ATOM 1692 O O . LEU A 1 221 ? 11.883 -4.374 -27.889 1.00 74.31 221 LEU A O 1
ATOM 1696 N N . MET A 1 222 ? 9.698 -4.853 -27.948 1.00 80.94 222 MET A N 1
ATOM 1697 C CA . MET A 1 222 ? 9.359 -4.226 -26.665 1.00 80.94 222 MET A CA 1
ATOM 1698 C C . MET A 1 222 ? 9.486 -5.147 -25.437 1.00 80.94 222 MET A C 1
ATOM 1700 O O . MET A 1 222 ? 9.181 -4.705 -24.331 1.00 80.94 222 MET A O 1
ATOM 1704 N N . VAL A 1 223 ? 9.942 -6.398 -25.581 1.00 82.56 223 VAL A N 1
ATOM 1705 C CA . VAL A 1 223 ? 10.085 -7.356 -24.458 1.00 82.56 223 VAL A CA 1
ATOM 1706 C C . VAL A 1 223 ? 10.896 -6.799 -23.312 1.00 82.56 223 VAL A C 1
ATOM 1708 O O . VAL A 1 223 ? 10.403 -6.716 -22.193 1.00 82.56 223 VAL A O 1
ATOM 1711 N N . TRP A 1 224 ? 12.110 -6.352 -23.599 1.00 80.31 224 TRP A N 1
ATOM 1712 C CA . TRP A 1 224 ? 13.036 -5.909 -22.564 1.00 80.31 224 TRP A CA 1
ATOM 1713 C C . TRP A 1 224 ? 12.704 -4.518 -22.021 1.00 80.31 224 TRP A C 1
ATOM 1715 O O . TRP A 1 224 ? 13.098 -4.189 -20.908 1.00 80.31 224 TRP A O 1
ATOM 1725 N N . LYS A 1 225 ? 11.950 -3.711 -22.780 1.00 81.62 225 LYS A N 1
ATOM 1726 C CA . LYS A 1 225 ? 11.570 -2.349 -22.380 1.00 81.62 225 LYS A CA 1
ATOM 1727 C C . LYS A 1 225 ? 10.253 -2.283 -21.606 1.00 81.62 225 LYS A C 1
ATOM 1729 O O . LYS A 1 225 ? 10.121 -1.426 -20.743 1.00 81.62 225 LYS A O 1
ATOM 1734 N N . ILE A 1 226 ? 9.287 -3.148 -21.920 1.00 83.50 226 ILE A N 1
ATOM 1735 C CA . ILE A 1 226 ? 7.913 -3.042 -21.403 1.00 83.50 226 ILE A CA 1
ATOM 1736 C C . ILE A 1 226 ? 7.489 -4.327 -20.686 1.00 83.50 226 ILE A C 1
ATOM 1738 O O . ILE A 1 226 ? 7.065 -4.276 -19.534 1.00 83.50 226 ILE A O 1
ATOM 1742 N N . PHE A 1 227 ? 7.612 -5.487 -21.336 1.00 85.69 227 PHE A N 1
ATOM 1743 C CA . PHE A 1 227 ? 7.040 -6.730 -20.803 1.00 85.69 227 PHE A CA 1
ATOM 1744 C C . PHE A 1 227 ? 7.844 -7.320 -19.642 1.00 85.69 227 PHE A C 1
ATOM 1746 O O . PHE A 1 227 ? 7.257 -7.685 -18.626 1.00 85.69 227 PHE A O 1
ATOM 1753 N N . ALA A 1 228 ? 9.171 -7.384 -19.762 1.00 87.94 228 ALA A N 1
ATOM 1754 C CA . ALA A 1 228 ? 10.037 -7.938 -18.728 1.00 87.94 228 ALA A CA 1
ATOM 1755 C C . ALA A 1 228 ? 10.006 -7.102 -17.437 1.00 87.94 228 ALA A C 1
ATOM 1757 O O . ALA A 1 228 ? 9.763 -7.690 -16.383 1.00 87.94 228 ALA A O 1
ATOM 1758 N N . PRO A 1 229 ? 10.133 -5.758 -17.476 1.00 89.38 229 PRO A N 1
ATOM 1759 C CA . PRO A 1 229 ? 9.918 -4.938 -16.289 1.00 89.38 229 PRO A CA 1
ATOM 1760 C C . PRO A 1 229 ? 8.543 -5.182 -15.661 1.00 89.38 229 PRO A C 1
ATOM 1762 O O . PRO A 1 229 ? 8.467 -5.504 -14.480 1.00 89.38 229 PRO A O 1
ATOM 1765 N N . ARG A 1 230 ? 7.458 -5.144 -16.447 1.00 88.62 230 ARG A N 1
ATOM 1766 C CA . ARG A 1 230 ? 6.099 -5.363 -15.927 1.00 88.62 230 ARG A CA 1
ATOM 1767 C C . ARG A 1 230 ? 5.930 -6.726 -15.258 1.00 88.62 230 ARG A C 1
ATOM 1769 O O . ARG A 1 230 ? 5.335 -6.795 -14.189 1.00 88.62 230 ARG A O 1
ATOM 1776 N N . PHE A 1 231 ? 6.484 -7.787 -15.841 1.00 90.94 231 PHE A N 1
ATOM 1777 C CA . PHE A 1 231 ? 6.519 -9.107 -15.213 1.00 90.94 231 PHE A CA 1
ATOM 1778 C C . PHE A 1 231 ? 7.278 -9.090 -13.875 1.00 90.94 231 PHE A C 1
ATOM 1780 O O . PHE A 1 231 ? 6.794 -9.669 -12.904 1.00 90.94 231 PHE A O 1
ATOM 1787 N N . ILE A 1 232 ? 8.423 -8.403 -13.790 1.00 92.12 232 ILE A N 1
ATOM 1788 C CA . ILE A 1 232 ? 9.212 -8.301 -12.551 1.00 92.12 232 ILE A CA 1
ATOM 1789 C C . ILE A 1 232 ? 8.407 -7.603 -11.448 1.00 92.12 232 ILE A C 1
ATOM 1791 O O . ILE A 1 232 ? 8.298 -8.148 -10.351 1.00 92.12 232 ILE A O 1
ATOM 1795 N N . PHE A 1 233 ? 7.804 -6.443 -11.733 1.00 92.19 233 PHE A N 1
ATOM 1796 C CA . PHE A 1 233 ? 6.980 -5.717 -10.756 1.00 92.19 233 PHE A CA 1
ATOM 1797 C C . PHE A 1 233 ? 5.762 -6.536 -10.311 1.00 92.19 233 PHE A C 1
ATOM 1799 O O . PHE A 1 233 ? 5.471 -6.618 -9.123 1.00 92.19 233 PHE A O 1
ATOM 1806 N N . GLU A 1 234 ? 5.080 -7.207 -11.239 1.00 92.44 234 GLU A N 1
ATOM 1807 C CA . GLU A 1 234 ? 3.965 -8.096 -10.897 1.00 92.44 234 GLU A CA 1
ATOM 1808 C C . GLU A 1 234 ? 4.395 -9.275 -10.018 1.00 92.44 234 GLU A C 1
ATOM 1810 O O . GLU A 1 234 ? 3.735 -9.588 -9.027 1.00 92.44 234 GLU A O 1
ATOM 1815 N N . SER A 1 235 ? 5.524 -9.908 -10.341 1.00 92.38 235 SER A N 1
ATOM 1816 C CA . SER A 1 235 ? 6.043 -11.051 -9.582 1.00 92.38 235 SER A CA 1
ATOM 1817 C C . SER A 1 235 ? 6.463 -10.647 -8.173 1.00 92.38 235 SER A C 1
ATOM 1819 O O . SER A 1 235 ? 6.096 -11.307 -7.202 1.00 92.38 235 SER A O 1
ATOM 1821 N N . ILE A 1 236 ? 7.205 -9.544 -8.044 1.00 93.19 236 ILE A N 1
ATOM 1822 C CA . ILE A 1 236 ? 7.623 -9.029 -6.739 1.00 93.19 236 ILE A CA 1
ATOM 1823 C C . ILE A 1 236 ? 6.394 -8.577 -5.944 1.00 93.19 236 ILE A C 1
ATOM 1825 O O . ILE A 1 236 ? 6.281 -8.917 -4.770 1.00 93.19 236 ILE A O 1
ATOM 1829 N N . GLY A 1 237 ? 5.440 -7.883 -6.569 1.00 92.56 237 GLY A N 1
ATOM 1830 C CA . GLY A 1 237 ? 4.199 -7.464 -5.918 1.00 92.56 237 GLY A CA 1
ATOM 1831 C C . GLY A 1 237 ? 3.376 -8.637 -5.388 1.00 92.56 237 GLY A C 1
ATOM 1832 O O . GLY A 1 237 ? 2.853 -8.568 -4.276 1.00 92.56 237 GLY A O 1
ATOM 1833 N N . PHE A 1 238 ? 3.325 -9.747 -6.128 1.00 93.88 238 PHE A N 1
ATOM 1834 C CA . PHE A 1 238 ? 2.707 -10.985 -5.660 1.00 93.88 238 PHE A CA 1
ATOM 1835 C C . PHE A 1 238 ? 3.440 -11.587 -4.450 1.00 93.88 238 PHE A C 1
ATOM 1837 O O . PHE A 1 238 ? 2.794 -11.974 -3.476 1.00 93.88 238 PHE A O 1
ATOM 1844 N N . LEU A 1 239 ? 4.777 -11.621 -4.459 1.00 94.06 239 LEU A N 1
ATOM 1845 C CA . LEU A 1 239 ? 5.566 -12.093 -3.312 1.00 94.06 239 LEU A CA 1
ATOM 1846 C C . LEU A 1 23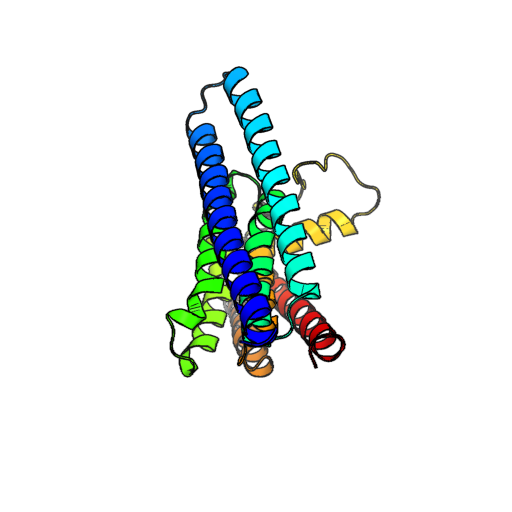9 ? 5.371 -11.209 -2.073 1.00 94.06 239 LEU A C 1
ATOM 1848 O O . LEU A 1 239 ? 5.228 -11.727 -0.965 1.00 94.06 239 LEU A O 1
ATOM 1852 N N . VAL A 1 240 ? 5.317 -9.887 -2.256 1.00 92.50 240 VAL A N 1
ATOM 1853 C CA . VAL A 1 240 ? 5.014 -8.937 -1.179 1.00 92.50 240 VAL A CA 1
ATOM 1854 C C . VAL A 1 240 ? 3.622 -9.210 -0.617 1.00 92.50 240 VAL A C 1
ATOM 1856 O O . VAL A 1 240 ? 3.488 -9.347 0.596 1.00 92.50 240 VAL A O 1
ATOM 1859 N N . LEU A 1 241 ? 2.603 -9.376 -1.467 1.00 92.25 241 LEU A N 1
ATOM 1860 C CA . LEU A 1 241 ? 1.254 -9.733 -1.023 1.00 92.25 241 LEU A CA 1
ATOM 1861 C C . LEU A 1 241 ? 1.257 -11.024 -0.194 1.00 92.25 241 LEU A C 1
ATOM 1863 O O . LEU A 1 241 ? 0.675 -11.048 0.888 1.00 92.25 241 LEU A O 1
ATOM 1867 N N . LEU A 1 242 ? 1.924 -12.080 -0.669 1.00 92.31 242 LEU A N 1
ATOM 1868 C CA . LEU A 1 242 ? 2.020 -13.349 0.056 1.00 92.31 242 LEU A CA 1
ATOM 1869 C C . LEU A 1 242 ? 2.654 -13.170 1.436 1.00 92.31 242 LEU A C 1
ATOM 1871 O O . LEU A 1 242 ? 2.098 -13.648 2.426 1.00 92.31 242 LEU A O 1
ATOM 1875 N N . GLY A 1 243 ? 3.790 -12.473 1.515 1.00 90.81 243 GLY A N 1
ATOM 1876 C CA . GLY A 1 243 ? 4.475 -12.215 2.780 1.00 90.81 243 GLY A CA 1
ATOM 1877 C C . GLY A 1 243 ? 3.602 -11.416 3.745 1.00 90.81 243 GLY A C 1
ATOM 1878 O O . GLY A 1 243 ? 3.422 -11.804 4.896 1.00 90.81 243 GLY A O 1
ATOM 1879 N N . VAL A 1 244 ? 2.987 -10.345 3.250 1.00 88.56 244 VAL A N 1
ATOM 1880 C CA . VAL A 1 244 ? 2.154 -9.429 4.030 1.00 88.56 244 VAL A CA 1
ATOM 1881 C C . VAL A 1 244 ? 0.888 -10.124 4.542 1.00 88.56 244 VAL A C 1
ATOM 1883 O O . VAL A 1 244 ? 0.609 -10.084 5.740 1.00 88.56 244 VAL A O 1
ATOM 1886 N N . VAL A 1 245 ? 0.151 -10.834 3.682 1.00 87.31 245 VAL A N 1
ATOM 1887 C CA . VAL A 1 245 ? -1.038 -11.606 4.084 1.00 87.31 245 VAL A CA 1
ATOM 1888 C C . VAL A 1 245 ? -0.664 -12.705 5.080 1.00 87.31 245 VAL A C 1
ATOM 1890 O O . VAL A 1 245 ? -1.391 -12.914 6.051 1.00 87.31 245 VAL A O 1
ATOM 1893 N N . SER A 1 246 ? 0.482 -13.369 4.900 1.00 86.81 246 SER A N 1
ATOM 1894 C CA . SER A 1 246 ? 0.963 -14.398 5.832 1.00 86.81 246 SER A CA 1
ATOM 1895 C C . SER A 1 246 ? 1.261 -13.810 7.210 1.00 86.81 246 SER A C 1
ATOM 1897 O O . SER A 1 246 ? 0.711 -14.287 8.203 1.00 86.81 246 SER A O 1
ATOM 1899 N N . ILE A 1 247 ? 2.049 -12.730 7.273 1.00 84.25 247 ILE A N 1
ATOM 1900 C CA . ILE A 1 247 ? 2.374 -12.020 8.519 1.00 84.25 247 ILE A CA 1
ATOM 1901 C C . ILE A 1 247 ? 1.094 -11.552 9.210 1.00 84.25 247 ILE A C 1
ATOM 1903 O O . ILE A 1 247 ? 0.900 -11.810 10.397 1.00 84.25 247 ILE A O 1
ATOM 1907 N N . PHE A 1 248 ? 0.176 -10.924 8.479 1.00 78.12 248 PHE A N 1
ATOM 1908 C CA . PHE A 1 248 ? -1.063 -10.429 9.069 1.00 78.12 248 PHE A CA 1
ATOM 1909 C C . PHE A 1 248 ? -1.995 -11.549 9.530 1.00 78.12 248 PHE A C 1
ATOM 1911 O O . PHE A 1 248 ? -2.592 -11.441 10.602 1.00 78.12 248 PHE A O 1
ATOM 1918 N N . SER A 1 249 ? -2.091 -12.651 8.784 1.00 77.62 249 SER A N 1
ATOM 1919 C CA . SER A 1 249 ? -2.865 -13.820 9.212 1.00 77.62 249 SER A CA 1
ATOM 1920 C C . SER A 1 249 ? -2.298 -14.440 10.495 1.00 77.62 249 SER A C 1
ATOM 1922 O O . SER A 1 249 ? -3.063 -14.842 11.374 1.00 77.62 249 SER A O 1
ATOM 1924 N N . PHE A 1 250 ? -0.971 -14.449 10.639 1.00 80.44 250 PHE A N 1
ATOM 1925 C CA . PHE A 1 250 ? -0.281 -14.906 11.839 1.00 80.44 250 PHE A CA 1
ATOM 1926 C C . PHE A 1 250 ? -0.538 -13.975 13.032 1.00 80.44 250 PHE A C 1
ATOM 1928 O O . PHE A 1 250 ? -0.976 -14.436 14.086 1.00 80.44 250 PHE A O 1
ATOM 1935 N N . LEU A 1 251 ? -0.351 -12.661 12.856 1.00 74.31 251 LEU A N 1
ATOM 1936 C CA . LEU A 1 251 ? -0.608 -11.661 13.898 1.00 74.31 251 LEU A CA 1
ATOM 1937 C C . LEU A 1 251 ? -2.062 -11.705 14.378 1.00 74.31 251 LEU A C 1
ATOM 1939 O O . LEU A 1 251 ? -2.320 -11.656 15.579 1.00 74.31 251 LEU A O 1
ATOM 1943 N N . ARG A 1 252 ? -3.020 -11.872 13.461 1.00 70.44 252 ARG A N 1
ATOM 1944 C CA . ARG A 1 252 ? -4.440 -11.990 13.804 1.00 70.44 252 ARG A CA 1
ATOM 1945 C C . ARG A 1 252 ? -4.721 -13.185 14.706 1.00 70.44 252 ARG A C 1
ATOM 1947 O O . ARG A 1 252 ? -5.370 -13.020 15.733 1.00 70.44 252 ARG A O 1
ATOM 1954 N N . ARG A 1 253 ? -4.223 -14.372 14.338 1.00 70.69 253 ARG A N 1
ATOM 1955 C CA . ARG A 1 253 ? -4.391 -15.597 15.141 1.00 70.69 253 ARG A CA 1
ATOM 1956 C C . ARG A 1 253 ? -3.805 -15.455 16.543 1.00 70.69 253 ARG A C 1
ATOM 1958 O O . ARG A 1 253 ? -4.229 -16.169 17.441 1.00 70.69 253 ARG A O 1
ATOM 1965 N N . ARG A 1 254 ? -2.812 -14.577 16.716 1.00 67.25 254 ARG A N 1
ATOM 1966 C CA . 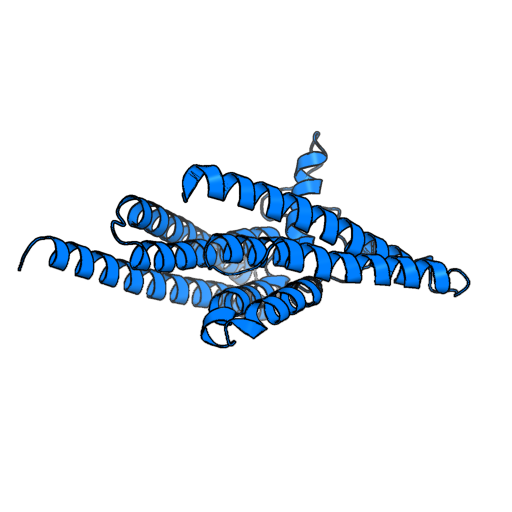ARG A 1 254 ? -2.097 -14.402 17.979 1.00 67.25 254 ARG A CA 1
ATOM 1967 C C . ARG A 1 254 ? -2.690 -13.332 18.899 1.00 67.25 254 ARG A C 1
ATOM 1969 O O . ARG A 1 254 ? -2.554 -13.485 20.108 1.00 67.25 254 ARG A O 1
ATOM 1976 N N . PHE A 1 255 ? -3.276 -12.267 18.347 1.00 60.09 255 PHE A N 1
ATOM 1977 C CA . PHE A 1 255 ? -3.635 -11.059 19.108 1.00 60.09 255 PHE A CA 1
ATOM 1978 C C . PHE A 1 255 ? -5.105 -10.624 19.004 1.00 60.09 255 PHE A C 1
ATOM 1980 O O . PHE A 1 255 ? -5.493 -9.698 19.711 1.00 60.09 255 PHE A O 1
ATOM 1987 N N . ILE A 1 256 ? -5.895 -11.197 18.089 1.00 60.06 256 ILE A N 1
ATOM 1988 C CA . ILE A 1 256 ? -7.257 -10.713 17.774 1.00 60.06 256 ILE A CA 1
ATOM 1989 C C . ILE A 1 256 ? -8.328 -11.808 17.957 1.00 60.06 256 ILE A C 1
ATOM 1991 O O . ILE A 1 256 ? -9.512 -11.486 17.999 1.00 60.06 256 ILE A O 1
ATOM 1995 N N . VAL A 1 257 ? -7.932 -13.079 18.080 1.00 47.97 257 VAL A N 1
ATOM 1996 C CA . VAL A 1 257 ? -8.801 -14.178 18.547 1.00 47.97 257 VAL A CA 1
ATOM 1997 C C . VAL A 1 257 ? -8.608 -14.334 20.047 1.00 47.97 257 VAL A C 1
ATOM 1999 O O . VAL A 1 257 ? -9.627 -14.501 20.746 1.00 47.97 257 VAL A O 1
#

Foldseek 3Di:
DDPVVVLVVVLVVLLVVLVVLLVVLLVLLVVLLVLVVVDDPDVVSVVVSVVSLVVSVVSLVVSLVSLVVSLVVDDDLVSNLSSLLSNLSSCLSVLCLLLDSVQSVLSNVLLVCLSCLPVVDDPVCSLVVLLVQQVCSLVSSPDDLFPVRQPLLPPRPPDHDDDPDVVVSVVSSLCNSRVSLLSNLSNPLSDDDDDLVVSLVSLVVVLVVLVVCLVVCVVPPCSVPHSVSVNVSSVSNSVVNVVSNVVSVVVCVVPVD